Protein AF-0000000084953278 (afdb_homodimer)

InterPro domains:
  IPR000182 GNAT domain [PF13302] (10-152)
  IPR000182 GNAT domain [PS51186] (11-178)
  IPR016181 Acyl-CoA N-acyltransferase [SSF55729] (3-176)
  IPR051531 N-acetyltransferase [PTHR43792] (5-178)

Structure (mmCIF, N/CA/C/O backbone):
data_AF-0000000084953278-model_v1
#
loop_
_entity.id
_entity.type
_entity.pdbx_description
1 polymer 'Acetyltransferase, gnat family'
#
loop_
_atom_site.group_PDB
_atom_site.id
_atom_site.type_symbol
_atom_site.label_atom_id
_atom_site.label_alt_id
_atom_site.label_comp_id
_atom_site.label_asym_id
_atom_site.label_entity_id
_atom_site.label_seq_id
_atom_site.pdbx_PDB_ins_code
_atom_site.Cartn_x
_atom_site.Cartn_y
_atom_site.Cartn_z
_atom_site.occupancy
_atom_site.B_iso_or_equiv
_atom_site.auth_seq_id
_atom_site.auth_comp_id
_atom_site.auth_asym_id
_atom_site.auth_atom_id
_atom_site.pdbx_PDB_model_num
ATOM 1 N N . MET A 1 1 ? -9.844 -28.641 8.188 1 49.66 1 MET A N 1
ATOM 2 C CA . MET A 1 1 ? -9.117 -27.484 7.641 1 49.66 1 MET A CA 1
ATOM 3 C C . MET A 1 1 ? -9.695 -27.078 6.289 1 49.66 1 MET A C 1
ATOM 5 O O . MET A 1 1 ? -9.953 -27.922 5.434 1 49.66 1 MET A O 1
ATOM 9 N N . LYS A 1 2 ? -10.359 -25.922 6.25 1 61.59 2 LYS A N 1
ATOM 10 C CA . LYS A 1 2 ? -11.039 -25.578 5.008 1 61.59 2 LYS A CA 1
ATOM 11 C C . LYS A 1 2 ? -10.094 -25.688 3.812 1 61.59 2 LYS A C 1
ATOM 13 O O . LYS A 1 2 ? -9 -25.125 3.826 1 61.59 2 LYS A O 1
ATOM 18 N N . THR A 1 3 ? -10.305 -26.75 2.98 1 84.62 3 THR A N 1
ATOM 19 C CA . THR A 1 3 ? -9.438 -27 1.839 1 84.62 3 THR A CA 1
ATOM 20 C C . THR A 1 3 ? -9.836 -26.141 0.646 1 84.62 3 THR A C 1
ATOM 22 O O . THR A 1 3 ? -11 -26.156 0.23 1 84.62 3 THR A O 1
ATOM 25 N N . ILE A 1 4 ? -9.039 -25.188 0.272 1 94.19 4 ILE A N 1
ATOM 26 C CA . ILE A 1 4 ? -9.25 -24.391 -0.928 1 94.19 4 ILE A CA 1
ATOM 27 C C . ILE A 1 4 ? -8.375 -24.906 -2.061 1 94.19 4 ILE A C 1
ATOM 29 O O . ILE A 1 4 ? -7.141 -24.906 -1.962 1 94.19 4 ILE A O 1
ATOM 33 N N . GLU A 1 5 ? -9.086 -25.484 -3.01 1 97.12 5 GLU A N 1
ATOM 34 C CA . GLU A 1 5 ? -8.43 -25.953 -4.23 1 97.12 5 GLU A CA 1
ATOM 35 C C . GLU A 1 5 ? -9.062 -25.312 -5.469 1 97.12 5 GLU A C 1
ATOM 37 O O . GLU A 1 5 ? -10.281 -25.375 -5.641 1 97.12 5 GLU A O 1
ATOM 42 N N . LEU A 1 6 ? -8.258 -24.719 -6.262 1 97.81 6 LEU A N 1
ATOM 43 C CA . LEU A 1 6 ? -8.695 -24.125 -7.52 1 97.81 6 LEU A CA 1
ATOM 44 C C . LEU A 1 6 ? -8.086 -24.859 -8.711 1 97.81 6 LEU A C 1
ATOM 46 O O . LEU A 1 6 ? -6.91 -25.25 -8.672 1 97.81 6 LEU A O 1
ATOM 50 N N . PHE A 1 7 ? -8.883 -25.047 -9.773 1 97.44 7 PHE A N 1
ATOM 51 C CA . PHE A 1 7 ? -8.414 -25.844 -10.898 1 97.44 7 PHE A CA 1
ATOM 52 C C . PHE A 1 7 ? -8.57 -25.094 -12.211 1 97.44 7 PHE A C 1
ATOM 54 O O . PHE A 1 7 ? -9.578 -24.406 -12.414 1 97.44 7 PHE A O 1
ATOM 61 N N . SER A 1 8 ? -7.586 -25.172 -12.984 1 96.25 8 SER A N 1
ATOM 62 C CA . SER A 1 8 ? -7.664 -24.828 -14.398 1 96.25 8 SER A CA 1
ATOM 63 C C . SER A 1 8 ? -7.391 -26.031 -15.289 1 96.25 8 SER A C 1
ATOM 65 O O . SER A 1 8 ? -7.469 -27.172 -14.828 1 96.25 8 SER A O 1
ATOM 67 N N . GLU A 1 9 ? -7.195 -25.75 -16.594 1 95.31 9 GLU A N 1
ATOM 68 C CA . GLU A 1 9 ? -6.938 -26.844 -17.531 1 95.31 9 GLU A CA 1
ATOM 69 C C . GLU A 1 9 ? -5.68 -27.609 -17.156 1 95.31 9 GLU A C 1
ATOM 71 O O . GLU A 1 9 ? -5.66 -28.844 -17.203 1 95.31 9 GLU A O 1
ATOM 76 N N . ARG A 1 10 ? -4.684 -26.812 -16.719 1 98 10 ARG A N 1
ATOM 77 C CA . ARG A 1 10 ? -3.4 -27.5 -16.531 1 98 10 ARG A CA 1
ATOM 78 C C . ARG A 1 10 ? -2.928 -27.391 -15.086 1 98 10 ARG A C 1
ATOM 80 O O . ARG A 1 10 ? -1.97 -28.047 -14.695 1 98 10 ARG A O 1
ATOM 87 N N . LEU A 1 11 ? -3.65 -26.562 -14.219 1 98.5 11 LEU A N 1
ATOM 88 C CA . LEU A 1 11 ? -3.055 -26.25 -12.922 1 98.5 11 LEU A CA 1
ATOM 89 C C . LEU A 1 11 ? -4.023 -26.562 -11.789 1 98.5 11 LEU A C 1
ATOM 91 O O . LEU A 1 11 ? -5.242 -26.5 -11.969 1 98.5 11 LEU A O 1
ATOM 95 N N . LYS A 1 12 ? -3.443 -26.906 -10.672 1 98.38 12 LYS A N 1
ATOM 96 C CA . LYS A 1 12 ? -4.102 -26.906 -9.375 1 98.38 12 LYS A CA 1
ATOM 97 C C . LYS A 1 12 ? -3.447 -25.922 -8.422 1 98.38 12 LYS A C 1
ATOM 99 O O . LYS A 1 12 ? -2.227 -25.922 -8.25 1 98.38 12 LYS A O 1
ATOM 104 N N . LEU A 1 13 ? -4.242 -25.016 -7.879 1 98.69 13 LEU A N 1
ATOM 105 C CA . LEU A 1 13 ? -3.795 -24.156 -6.789 1 98.69 13 LEU A CA 1
ATOM 106 C C . LEU A 1 13 ? -4.332 -24.656 -5.453 1 98.69 13 LEU A C 1
ATOM 108 O O . LEU A 1 13 ? -5.535 -24.891 -5.312 1 98.69 13 LEU A O 1
ATOM 112 N N . ARG A 1 14 ? -3.492 -24.828 -4.523 1 98.44 14 ARG A N 1
ATOM 113 C CA . ARG A 1 14 ? -3.869 -25.203 -3.164 1 98.44 14 ARG A CA 1
ATOM 114 C C . ARG A 1 14 ? -3.027 -24.453 -2.137 1 98.44 14 ARG A C 1
ATOM 116 O O . ARG A 1 14 ? -1.902 -24.047 -2.43 1 98.44 14 ARG A O 1
ATOM 123 N N . LEU A 1 15 ? -3.531 -24.344 -0.942 1 98.69 15 LEU A N 1
ATOM 124 C CA . LEU A 1 15 ? -2.793 -23.641 0.106 1 98.69 15 LEU A CA 1
ATOM 125 C C . LEU A 1 15 ? -1.545 -24.422 0.502 1 98.69 15 LEU A C 1
ATOM 127 O O . LEU A 1 15 ? -1.583 -25.656 0.604 1 98.69 15 LEU A O 1
ATOM 131 N N . ILE A 1 16 ? -0.472 -23.734 0.736 1 98.62 16 ILE A N 1
ATOM 132 C CA . ILE A 1 16 ? 0.777 -24.422 1.062 1 98.62 16 ILE A CA 1
ATOM 133 C C . ILE A 1 16 ? 0.666 -25.078 2.439 1 98.62 16 ILE A C 1
ATOM 135 O O . ILE A 1 16 ? -0.106 -24.625 3.287 1 98.62 16 ILE A O 1
ATOM 139 N N . GLU A 1 17 ? 1.466 -26.109 2.604 1 97.38 17 GLU A N 1
ATOM 140 C CA . GLU A 1 17 ? 1.629 -26.828 3.859 1 97.38 17 GLU A CA 1
ATOM 141 C C . GLU A 1 17 ? 3.104 -27.031 4.191 1 97.38 17 GLU A C 1
ATOM 143 O O . GLU A 1 17 ? 3.979 -26.719 3.383 1 97.38 17 GLU A O 1
ATOM 148 N N . SER A 1 18 ? 3.307 -27.531 5.41 1 97.69 18 SER A N 1
ATOM 149 C CA . SER A 1 18 ? 4.68 -27.719 5.863 1 97.69 18 SER A CA 1
ATOM 150 C C . SER A 1 18 ? 5.438 -28.688 4.953 1 97.69 18 SER A C 1
ATOM 152 O O . SER A 1 18 ? 6.652 -28.578 4.793 1 97.69 18 SER A O 1
ATOM 154 N N . SER A 1 19 ? 4.746 -29.594 4.379 1 98 19 SER A N 1
ATOM 155 C CA . SER A 1 19 ? 5.371 -30.578 3.516 1 98 19 SER A CA 1
ATOM 156 C C . SER A 1 19 ? 5.926 -29.953 2.246 1 98 19 SER A C 1
ATOM 158 O O . SER A 1 19 ? 6.691 -30.578 1.514 1 98 19 SER A O 1
ATOM 160 N N . ASP A 1 20 ? 5.586 -28.688 1.966 1 98.5 20 ASP A N 1
ATOM 161 C CA . ASP A 1 20 ? 6.043 -28 0.765 1 98.5 20 ASP A CA 1
ATOM 162 C C . ASP A 1 20 ? 7.398 -27.328 0.998 1 98.5 20 ASP A C 1
ATOM 164 O O . ASP A 1 20 ? 7.973 -26.75 0.08 1 98.5 20 ASP A O 1
ATOM 168 N N . LEU A 1 21 ? 7.965 -27.438 2.139 1 98.75 21 LEU A N 1
ATOM 169 C CA . LEU A 1 21 ? 9.141 -26.688 2.553 1 98.75 21 LEU A CA 1
ATOM 170 C C . LEU A 1 21 ? 10.297 -26.891 1.576 1 98.75 21 LEU A C 1
ATOM 172 O O . LEU A 1 21 ? 10.898 -25.922 1.104 1 98.75 21 LEU A O 1
ATOM 176 N N . ASN A 1 22 ? 10.578 -28.141 1.241 1 98.75 22 ASN A N 1
ATOM 177 C CA . ASN A 1 22 ? 11.719 -28.422 0.376 1 98.75 22 ASN A CA 1
ATOM 178 C C . ASN A 1 22 ? 11.531 -27.828 -1.018 1 98.75 22 ASN A C 1
ATOM 180 O O . ASN A 1 22 ? 12.461 -27.25 -1.59 1 98.75 22 ASN A O 1
ATOM 184 N N . ALA A 1 23 ? 10.375 -28.031 -1.551 1 98.75 23 ALA A N 1
ATOM 185 C CA . ALA A 1 23 ? 10.086 -27.5 -2.881 1 98.75 23 ALA A CA 1
ATOM 186 C C . ALA A 1 23 ? 10.156 -25.969 -2.893 1 98.75 23 ALA A C 1
ATOM 188 O O . ALA A 1 23 ? 10.703 -25.375 -3.822 1 98.75 23 ALA A O 1
ATOM 189 N N . ILE A 1 24 ? 9.641 -25.328 -1.864 1 98.75 24 ILE A N 1
ATOM 190 C CA . ILE A 1 24 ? 9.648 -23.875 -1.767 1 98.75 24 ILE A CA 1
ATOM 191 C C . ILE A 1 24 ? 11.086 -23.391 -1.584 1 98.75 24 ILE A C 1
ATOM 193 O O . ILE A 1 24 ? 11.484 -22.391 -2.186 1 98.75 24 ILE A O 1
ATOM 197 N N . HIS A 1 25 ? 11.859 -24.094 -0.789 1 98.75 25 HIS A N 1
ATOM 198 C CA . HIS A 1 25 ? 13.258 -23.719 -0.608 1 98.75 25 HIS A CA 1
ATOM 199 C C . HIS A 1 25 ? 14.016 -23.766 -1.932 1 98.75 25 HI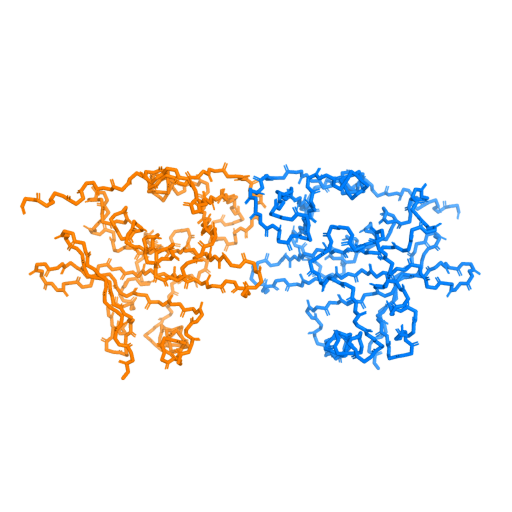S A C 1
ATOM 201 O O . HIS A 1 25 ? 14.789 -22.859 -2.238 1 98.75 25 HIS A O 1
ATOM 207 N N . ALA A 1 26 ? 13.766 -24.812 -2.66 1 98.44 26 ALA A N 1
ATOM 208 C CA . ALA A 1 26 ? 14.398 -24.938 -3.969 1 98.44 26 ALA A CA 1
ATOM 209 C C . ALA A 1 26 ? 14.031 -23.766 -4.871 1 98.44 26 ALA A C 1
ATOM 211 O O . ALA A 1 26 ? 14.891 -23.188 -5.535 1 98.44 26 ALA A O 1
ATOM 212 N N . LEU A 1 27 ? 12.812 -23.391 -4.863 1 98.38 27 LEU A N 1
ATOM 213 C CA . LEU A 1 27 ? 12.336 -22.266 -5.668 1 98.38 27 LEU A CA 1
ATOM 214 C C . LEU A 1 27 ? 12.992 -20.969 -5.23 1 98.38 27 LEU A C 1
ATOM 216 O O . LEU A 1 27 ? 13.477 -20.203 -6.066 1 98.38 27 LEU A O 1
ATOM 220 N N . HIS A 1 28 ? 13.008 -20.688 -3.9 1 97.88 28 HIS A N 1
ATOM 221 C CA . HIS A 1 28 ? 13.547 -19.453 -3.35 1 97.88 28 HIS A CA 1
ATOM 222 C C . HIS A 1 28 ? 15.055 -19.375 -3.549 1 97.88 28 HIS A C 1
ATOM 224 O O . HIS A 1 28 ? 15.656 -18.312 -3.41 1 97.88 28 HIS A O 1
ATOM 230 N N . SER A 1 29 ? 15.648 -20.469 -3.932 1 97.56 29 SER A N 1
ATOM 231 C CA . SER A 1 29 ? 17.109 -20.547 -4.047 1 97.56 29 SER A CA 1
ATOM 232 C C . SER A 1 29 ? 17.562 -20.297 -5.48 1 97.56 29 SER A C 1
ATOM 234 O O . SER A 1 29 ? 18.75 -20.219 -5.754 1 97.56 29 SER A O 1
ATOM 236 N N . LEU A 1 30 ? 16.609 -20.188 -6.352 1 96.62 30 LEU A N 1
ATOM 237 C CA . LEU A 1 30 ? 16.938 -19.922 -7.75 1 96.62 30 LEU A CA 1
ATOM 238 C C . LEU A 1 30 ? 17.266 -18.438 -7.961 1 96.62 30 LEU A C 1
ATOM 240 O O . LEU A 1 30 ? 16.453 -17.562 -7.645 1 96.62 30 LEU A O 1
ATOM 244 N N . LEU A 1 31 ? 18.359 -18.188 -8.5 1 94.31 31 LEU A N 1
ATOM 245 C CA . LEU A 1 31 ? 18.828 -16.828 -8.727 1 94.31 31 LEU A CA 1
ATOM 246 C C . LEU A 1 31 ? 17.906 -16.094 -9.695 1 94.31 31 LEU A C 1
ATOM 248 O O . LEU A 1 31 ? 17.625 -14.906 -9.516 1 94.31 31 LEU A O 1
ATOM 252 N N . GLU A 1 32 ? 17.5 -16.734 -10.711 1 93.62 32 GLU A N 1
ATOM 253 C CA . GLU A 1 32 ? 16.688 -16.141 -11.75 1 93.62 32 GLU A CA 1
ATOM 254 C C . GLU A 1 32 ? 15.352 -15.641 -11.188 1 93.62 32 GLU A C 1
ATOM 256 O O . GLU A 1 32 ? 14.891 -14.555 -11.539 1 93.62 32 GLU A O 1
ATOM 261 N N . THR A 1 33 ? 14.758 -16.422 -10.305 1 92.62 33 THR A N 1
ATOM 262 C CA . THR A 1 33 ? 13.461 -16.047 -9.75 1 92.62 33 THR A CA 1
ATOM 263 C C . THR A 1 33 ? 13.625 -14.945 -8.711 1 92.62 33 THR A C 1
ATOM 265 O O . THR A 1 33 ? 12.648 -14.281 -8.344 1 92.62 33 THR A O 1
ATOM 268 N N . ASP A 1 34 ? 14.797 -14.773 -8.258 1 93.25 34 ASP A N 1
ATOM 269 C CA . ASP A 1 34 ? 15.047 -13.789 -7.207 1 93.25 34 ASP A CA 1
ATOM 270 C C . ASP A 1 34 ? 15.438 -12.438 -7.797 1 93.25 34 ASP A C 1
ATOM 272 O O . ASP A 1 34 ? 15.547 -11.445 -7.074 1 93.25 34 ASP A O 1
ATOM 276 N N . LYS A 1 35 ? 15.664 -12.328 -9.055 1 94.19 35 LYS A N 1
ATOM 277 C CA . LYS A 1 35 ? 16.203 -11.141 -9.711 1 94.19 35 LYS A CA 1
ATOM 278 C C . LYS A 1 35 ? 15.414 -9.891 -9.336 1 94.19 35 LYS A C 1
ATOM 280 O O . LYS A 1 35 ? 15.992 -8.836 -9.078 1 94.19 35 LYS A O 1
ATOM 285 N N . TYR A 1 36 ? 14.117 -10 -9.273 1 94.88 36 TYR A N 1
ATOM 286 C CA . TYR A 1 36 ? 13.266 -8.844 -8.992 1 94.88 36 TYR A CA 1
ATOM 287 C C . TYR A 1 36 ? 12.562 -9.008 -7.648 1 94.88 36 TYR A C 1
ATOM 289 O O . TYR A 1 36 ? 11.531 -8.375 -7.402 1 94.88 36 TYR A O 1
ATOM 297 N N . ASN A 1 37 ? 13.023 -9.93 -6.844 1 92.62 37 ASN A N 1
ATOM 298 C CA . ASN A 1 37 ? 12.461 -10.195 -5.527 1 92.62 37 ASN A CA 1
ATOM 299 C C . ASN A 1 37 ? 13.266 -9.508 -4.422 1 92.62 37 ASN A C 1
ATOM 301 O O . ASN A 1 37 ? 14.5 -9.516 -4.453 1 92.62 37 ASN A O 1
ATOM 305 N N . THR A 1 38 ? 12.617 -8.992 -3.434 1 92.25 38 THR A N 1
ATOM 306 C CA . THR A 1 38 ? 13.305 -8.266 -2.375 1 92.25 38 THR A CA 1
ATOM 307 C C . THR A 1 38 ? 13.641 -9.195 -1.212 1 92.25 38 THR A C 1
ATOM 309 O O . THR A 1 38 ? 14.43 -8.836 -0.333 1 92.25 38 THR A O 1
ATOM 312 N N . LEU A 1 39 ? 13.141 -10.352 -1.178 1 88.56 39 LEU A N 1
ATOM 313 C CA . LEU A 1 39 ? 13.383 -11.297 -0.098 1 88.56 39 LEU A CA 1
ATOM 314 C C . LEU A 1 39 ? 14.836 -11.758 -0.095 1 88.56 39 LEU A C 1
ATOM 316 O O . LEU A 1 39 ? 15.422 -11.984 0.969 1 88.56 39 LEU A O 1
ATOM 320 N N . GLY A 1 40 ? 15.367 -11.953 -1.289 1 90.94 40 GLY A N 1
ATOM 321 C CA . GLY A 1 40 ? 16.719 -12.484 -1.381 1 90.94 40 GLY A CA 1
ATOM 322 C C . GLY A 1 40 ? 16.781 -13.992 -1.296 1 90.94 40 GLY A C 1
ATOM 323 O O . GLY A 1 40 ? 15.766 -14.641 -1.024 1 90.94 40 GLY A O 1
ATOM 324 N N . ILE A 1 41 ? 17.984 -14.523 -1.493 1 95.81 41 ILE A N 1
ATOM 325 C CA . ILE A 1 41 ? 18.219 -15.969 -1.444 1 95.81 41 ILE A CA 1
ATOM 326 C C . ILE A 1 41 ? 18.359 -16.422 0.008 1 95.81 41 ILE A C 1
ATOM 328 O O . ILE A 1 41 ? 19.125 -15.836 0.773 1 95.81 41 ILE A O 1
ATOM 332 N N . PRO A 1 42 ? 17.547 -17.391 0.352 1 97.44 42 PRO A N 1
ATOM 333 C CA . PRO A 1 42 ? 17.688 -17.859 1.733 1 97.44 42 PRO A CA 1
ATOM 334 C C . PRO A 1 42 ? 19.031 -18.516 2.01 1 97.44 42 PRO A C 1
ATOM 336 O O . PRO A 1 42 ? 19.562 -19.234 1.158 1 97.44 42 PRO A O 1
ATOM 339 N N . ASP A 1 43 ? 19.531 -18.281 3.203 1 97.12 43 ASP A N 1
ATOM 340 C CA . ASP A 1 43 ? 20.828 -18.828 3.592 1 97.12 43 ASP A CA 1
ATOM 341 C C . ASP A 1 43 ? 20.766 -20.359 3.686 1 97.12 43 ASP A C 1
ATOM 343 O O . ASP A 1 43 ? 21.75 -21.031 3.375 1 97.12 43 ASP A O 1
ATOM 347 N N . ASP A 1 44 ? 19.672 -20.859 4.141 1 98.25 44 ASP A N 1
ATOM 348 C CA . ASP A 1 44 ? 19.438 -22.281 4.32 1 98.25 44 ASP A CA 1
ATOM 349 C C . ASP A 1 44 ? 17.953 -22.594 4.453 1 98.25 44 ASP A C 1
ATOM 351 O O . ASP A 1 44 ? 17.109 -21.703 4.305 1 98.25 44 ASP A O 1
ATOM 355 N N . ILE A 1 45 ? 17.703 -23.844 4.68 1 98.38 45 ILE A N 1
ATOM 356 C CA . ILE A 1 45 ? 16.312 -24.312 4.711 1 98.38 45 ILE A CA 1
ATOM 357 C C . ILE A 1 45 ? 15.602 -23.734 5.93 1 98.38 45 ILE A C 1
ATOM 359 O O . ILE A 1 45 ? 14.398 -23.5 5.895 1 98.38 45 ILE A O 1
ATOM 363 N N . LYS A 1 46 ? 16.328 -23.453 6.969 1 98.56 46 LYS A N 1
ATOM 364 C CA . LYS A 1 46 ? 15.742 -22.859 8.164 1 98.56 46 LYS A CA 1
ATOM 365 C C . LYS A 1 46 ? 15.219 -21.453 7.891 1 98.56 46 LYS A C 1
ATOM 367 O O . LYS A 1 46 ? 14.172 -21.062 8.414 1 98.56 46 LYS A O 1
ATOM 372 N N . ALA A 1 47 ? 15.969 -20.75 7.086 1 98.25 47 ALA A N 1
ATOM 373 C CA . ALA A 1 47 ? 15.531 -19.422 6.68 1 98.25 47 ALA A CA 1
ATOM 374 C C . ALA A 1 47 ? 14.219 -19.484 5.902 1 98.25 47 ALA A C 1
ATOM 376 O O . ALA A 1 47 ? 13.32 -18.672 6.117 1 98.25 47 ALA A O 1
ATOM 377 N N . THR A 1 48 ? 14.148 -20.438 5.047 1 98.56 48 THR A N 1
ATOM 378 C CA . THR A 1 48 ? 12.914 -20.641 4.293 1 98.56 48 THR A CA 1
ATOM 379 C C . THR A 1 48 ? 11.766 -21 5.227 1 98.56 48 THR A C 1
ATOM 381 O O . THR A 1 48 ? 10.656 -20.5 5.086 1 98.56 48 THR A O 1
ATOM 384 N N . LYS A 1 49 ? 12.016 -21.859 6.137 1 98.69 49 LYS A N 1
ATOM 385 C CA . LYS A 1 49 ? 11 -22.266 7.102 1 98.69 49 LYS A CA 1
ATOM 386 C C . LYS A 1 49 ? 10.461 -21.062 7.871 1 98.69 49 LYS A C 1
ATOM 388 O O . LYS A 1 49 ? 9.258 -20.969 8.109 1 98.69 49 LYS A O 1
ATOM 393 N N . LYS A 1 50 ? 11.328 -20.188 8.227 1 98.12 50 LYS A N 1
ATOM 394 C CA . LYS A 1 50 ? 10.945 -18.984 8.938 1 98.12 50 LYS A CA 1
ATOM 395 C C . LYS A 1 50 ? 9.992 -18.125 8.102 1 98.12 50 LYS A C 1
ATOM 397 O O . LYS A 1 50 ? 9.094 -17.469 8.641 1 98.12 50 LYS A O 1
ATOM 402 N N . ILE A 1 51 ? 10.195 -18.172 6.863 1 97.38 51 ILE A N 1
ATOM 403 C CA . ILE A 1 51 ? 9.414 -17.359 5.941 1 97.38 51 ILE A CA 1
ATOM 404 C C . ILE A 1 51 ? 8.031 -17.984 5.746 1 97.38 51 ILE A C 1
ATOM 406 O O . ILE A 1 51 ? 7.02 -17.281 5.734 1 97.38 51 ILE A O 1
ATOM 410 N N . ILE A 1 52 ? 7.953 -19.281 5.613 1 98.12 52 ILE A N 1
ATOM 411 C CA . ILE A 1 52 ? 6.699 -19.875 5.16 1 98.12 52 ILE A CA 1
ATOM 412 C C . ILE A 1 52 ? 5.824 -20.219 6.367 1 98.12 52 ILE A C 1
ATOM 414 O O . ILE A 1 52 ? 4.621 -20.438 6.227 1 98.12 52 ILE A O 1
ATOM 418 N N . THR A 1 53 ? 6.375 -20.344 7.551 1 98.56 53 THR A N 1
ATOM 419 C CA . THR A 1 53 ? 5.613 -20.719 8.734 1 98.56 53 THR A CA 1
ATOM 420 C C . THR A 1 53 ? 4.465 -19.734 8.977 1 98.56 53 THR A C 1
ATOM 422 O O . THR A 1 53 ? 3.312 -20.156 9.125 1 98.56 53 THR A O 1
ATOM 425 N N . PRO A 1 54 ? 4.762 -18.422 8.984 1 98.25 54 PRO A N 1
ATOM 426 C CA . PRO A 1 54 ? 3.635 -17.5 9.148 1 98.25 54 PRO A CA 1
ATOM 427 C C . PRO A 1 54 ? 2.627 -17.594 8.008 1 98.25 54 PRO A C 1
ATOM 429 O O . PRO A 1 54 ? 1.435 -17.359 8.211 1 98.25 54 PRO A O 1
ATOM 432 N N . GLN A 1 55 ? 3.084 -17.906 6.828 1 98.44 55 GLN A N 1
ATOM 433 C CA . GLN A 1 55 ? 2.188 -18.047 5.684 1 98.44 55 GLN A CA 1
ATOM 434 C C . GLN A 1 55 ? 1.244 -19.234 5.875 1 98.44 55 GLN A C 1
ATOM 436 O O . GLN A 1 55 ? 0.05 -19.141 5.586 1 98.44 55 GLN A O 1
ATOM 441 N N . ILE A 1 56 ? 1.777 -20.344 6.363 1 98.25 56 ILE A N 1
ATOM 442 C CA . ILE A 1 56 ? 0.984 -21.531 6.637 1 98.25 56 ILE A CA 1
ATOM 443 C C . ILE A 1 56 ? -0.022 -21.25 7.75 1 98.25 56 ILE A C 1
ATOM 445 O O . ILE A 1 56 ? -1.189 -21.625 7.656 1 98.25 56 ILE A O 1
ATOM 449 N N . THR A 1 57 ? 0.4 -20.594 8.773 1 97.94 57 THR A N 1
ATOM 450 C CA . THR A 1 57 ? -0.474 -20.219 9.883 1 97.94 57 THR A CA 1
ATOM 451 C C . THR A 1 57 ? -1.622 -19.344 9.391 1 97.94 57 THR A C 1
ATOM 453 O O . THR A 1 57 ? -2.773 -19.531 9.789 1 97.94 57 THR A O 1
ATOM 456 N N . ALA A 1 58 ? -1.306 -18.391 8.531 1 97.88 58 ALA A N 1
ATOM 457 C CA . ALA A 1 58 ? -2.334 -17.531 7.957 1 97.88 58 ALA A CA 1
ATOM 458 C C . ALA A 1 58 ? -3.354 -18.344 7.16 1 97.88 58 ALA A C 1
ATOM 460 O O . ALA A 1 58 ? -4.559 -18.094 7.246 1 97.88 58 ALA A O 1
ATOM 461 N N . ASN A 1 59 ? -2.871 -19.266 6.441 1 97.75 59 ASN A N 1
ATOM 462 C CA . ASN A 1 59 ? -3.717 -20.141 5.625 1 97.75 59 ASN A CA 1
ATOM 463 C C . ASN A 1 59 ? -4.664 -20.969 6.488 1 97.75 59 ASN A C 1
ATOM 465 O O . ASN A 1 59 ? -5.648 -21.516 5.984 1 97.75 59 ASN A O 1
ATOM 469 N N . GLN A 1 60 ? -4.391 -21.125 7.723 1 96.12 60 GLN A N 1
ATOM 470 C CA . GLN A 1 60 ? -5.152 -22 8.602 1 96.12 60 GLN A CA 1
ATOM 471 C C . GLN A 1 60 ? -6.211 -21.234 9.375 1 96.12 60 GLN A C 1
ATOM 473 O O . GLN A 1 60 ? -7.023 -21.828 10.094 1 96.12 60 GLN A O 1
ATOM 478 N N . GLN A 1 61 ? -6.176 -19.984 9.227 1 95.88 61 GLN A N 1
ATOM 479 C CA . GLN A 1 61 ? -7.18 -19.188 9.914 1 95.88 61 GLN A CA 1
ATOM 480 C C . GLN A 1 61 ? -8.578 -19.453 9.367 1 95.88 61 GLN A C 1
ATOM 482 O O . GLN A 1 61 ? -8.727 -19.828 8.203 1 95.88 61 GLN A O 1
ATOM 487 N N . GLN A 1 62 ? -9.547 -19.266 10.227 1 93.5 62 GLN A N 1
ATOM 488 C CA . GLN A 1 62 ? -10.938 -19.422 9.797 1 93.5 62 GLN A CA 1
ATOM 489 C C . GLN A 1 62 ? -11.289 -18.406 8.711 1 93.5 62 GLN A C 1
ATOM 491 O O . GLN A 1 62 ? -11.875 -18.766 7.684 1 93.5 62 GLN A O 1
ATOM 496 N N . ASP A 1 63 ? -10.945 -17.172 9.008 1 94.56 63 ASP A N 1
ATOM 497 C CA . ASP A 1 63 ? -11.086 -16.109 8.016 1 94.56 63 ASP A CA 1
ATOM 498 C C . ASP A 1 63 ? -9.719 -15.695 7.465 1 94.56 63 ASP A C 1
ATOM 500 O O . ASP A 1 63 ? -9.086 -14.789 8 1 94.56 63 ASP A O 1
ATOM 504 N N . ILE A 1 64 ? -9.406 -16.328 6.352 1 96.94 64 ILE A N 1
ATOM 505 C CA . ILE A 1 64 ? -8.086 -16.094 5.777 1 96.94 64 ILE A CA 1
ATOM 506 C C . ILE A 1 64 ? -8.047 -14.703 5.137 1 96.94 64 ILE A C 1
ATOM 508 O O . ILE A 1 64 ? -8.953 -14.328 4.395 1 96.94 64 ILE A O 1
ATOM 512 N N . VAL A 1 65 ? -6.93 -13.977 5.363 1 97.56 65 VAL A N 1
ATOM 513 C CA . VAL A 1 65 ? -6.77 -12.664 4.746 1 97.56 65 VAL A CA 1
ATOM 514 C C . VAL A 1 65 ? -5.508 -12.648 3.885 1 97.56 65 VAL A C 1
ATOM 516 O O . VAL A 1 65 ? -5.383 -11.828 2.975 1 97.56 65 VAL A O 1
ATOM 519 N N . ASN A 1 66 ? -4.613 -13.484 4.172 1 98.44 66 ASN A N 1
ATOM 520 C CA . ASN A 1 66 ? -3.41 -13.672 3.369 1 98.44 66 ASN A CA 1
ATOM 521 C C . ASN A 1 66 ? -3.268 -15.117 2.906 1 98.44 66 ASN A C 1
ATOM 523 O O . ASN A 1 66 ? -2.932 -16 3.701 1 98.44 66 ASN A O 1
ATOM 527 N N . TYR A 1 67 ? -3.467 -15.297 1.698 1 98.56 67 TYR A N 1
ATOM 528 C CA . TYR A 1 67 ? -3.367 -16.625 1.1 1 98.56 67 TYR A CA 1
ATOM 529 C C . TYR A 1 67 ? -1.985 -16.844 0.495 1 98.56 67 TYR A C 1
ATOM 531 O O . TYR A 1 67 ? -1.412 -15.938 -0.111 1 98.56 67 TYR A O 1
ATOM 539 N N . THR A 1 68 ? -1.507 -18.031 0.66 1 98.81 68 THR A N 1
ATOM 540 C CA . THR A 1 68 ? -0.361 -18.5 -0.11 1 98.81 68 THR A CA 1
ATOM 541 C C . THR A 1 68 ? -0.656 -19.859 -0.746 1 98.81 68 THR A C 1
ATOM 543 O O . THR A 1 68 ? -0.889 -20.844 -0.042 1 98.81 68 THR A O 1
ATOM 546 N N . PHE A 1 69 ? -0.565 -19.844 -2.033 1 98.81 69 PHE A N 1
ATOM 547 C CA . PHE A 1 69 ? -0.905 -21.047 -2.799 1 98.81 69 PHE A CA 1
ATOM 548 C C . PHE A 1 69 ? 0.346 -21.688 -3.385 1 98.81 69 PHE A C 1
ATOM 550 O O . PHE A 1 69 ? 1.251 -20.984 -3.846 1 98.81 69 PHE A O 1
ATOM 557 N N . ALA A 1 70 ? 0.361 -22.953 -3.35 1 98.88 70 ALA A N 1
ATOM 558 C CA . ALA A 1 70 ? 1.219 -23.719 -4.25 1 98.88 70 ALA A CA 1
ATOM 559 C C . ALA A 1 70 ? 0.58 -23.859 -5.629 1 98.88 70 ALA A C 1
ATOM 561 O O . ALA A 1 70 ? -0.618 -24.141 -5.738 1 98.88 70 ALA A O 1
ATOM 562 N N . ILE A 1 71 ? 1.355 -23.641 -6.598 1 98.88 71 ILE A N 1
ATOM 563 C CA . ILE A 1 71 ? 0.946 -23.922 -7.969 1 98.88 71 ILE A CA 1
ATOM 564 C C . ILE A 1 71 ? 1.461 -25.297 -8.391 1 98.88 71 ILE A C 1
ATOM 566 O O . ILE A 1 71 ? 2.67 -25.547 -8.383 1 98.88 71 ILE A O 1
ATOM 570 N N . GLU A 1 72 ? 0.557 -26.156 -8.805 1 98.75 72 GLU A N 1
ATOM 571 C CA . GLU A 1 72 ? 0.917 -27.516 -9.219 1 98.75 72 GLU A CA 1
ATOM 572 C C . GLU A 1 72 ? 0.436 -27.797 -10.633 1 98.75 72 GLU A C 1
ATOM 574 O O . GLU A 1 72 ? -0.671 -27.406 -11.016 1 98.75 72 GLU A O 1
ATOM 579 N N . GLU A 1 73 ? 1.331 -28.406 -11.359 1 98.25 73 GLU A N 1
ATOM 580 C CA . GLU A 1 73 ? 0.865 -28.969 -12.617 1 98.25 73 GLU A CA 1
ATOM 581 C C . GLU A 1 73 ? -0.094 -30.125 -12.391 1 98.25 73 GLU A C 1
ATOM 583 O O . GLU A 1 73 ? 0.226 -31.062 -11.656 1 98.25 73 GLU A O 1
ATOM 588 N N . LEU A 1 74 ? -1.199 -30.078 -13.016 1 96.81 74 LEU A N 1
ATOM 589 C CA . LEU A 1 74 ? -2.277 -31.016 -12.734 1 96.81 74 LEU A CA 1
ATOM 590 C C . LEU A 1 74 ? -1.885 -32.438 -13.148 1 96.81 74 LEU A C 1
ATOM 592 O O . LEU A 1 74 ? -2.135 -33.406 -12.414 1 96.81 74 LEU A O 1
ATOM 596 N N . ASN A 1 75 ? -1.291 -32.656 -14.266 1 95.75 75 ASN A N 1
ATOM 597 C CA . ASN A 1 75 ? -1.009 -33.969 -14.828 1 95.75 75 ASN A CA 1
ATOM 598 C C . ASN A 1 75 ? 0.083 -34.688 -14.047 1 95.75 75 ASN A C 1
ATOM 600 O O . ASN A 1 75 ? 0.042 -35.906 -13.898 1 95.75 75 ASN A O 1
ATOM 604 N N . THR A 1 76 ? 1.038 -33.938 -13.453 1 97.06 76 THR A N 1
ATOM 605 C CA . THR A 1 76 ? 2.197 -34.562 -12.828 1 97.06 76 THR A CA 1
ATOM 606 C C . THR A 1 76 ? 2.15 -34.406 -11.312 1 97.06 76 THR A C 1
ATOM 608 O O . THR A 1 76 ? 2.85 -35.094 -10.578 1 97.06 76 THR A O 1
ATOM 611 N N . GLY A 1 77 ? 1.389 -33.438 -10.883 1 97.38 77 GLY A N 1
ATOM 612 C CA . GLY A 1 77 ? 1.394 -33.094 -9.469 1 97.38 77 GLY A CA 1
ATOM 613 C C . GLY A 1 77 ? 2.631 -32.344 -9.039 1 97.38 77 GLY A C 1
ATOM 614 O O . GLY A 1 77 ? 2.867 -32.156 -7.844 1 97.38 77 GLY A O 1
ATOM 615 N N . THR A 1 78 ? 3.371 -31.906 -9.969 1 98.19 78 THR A N 1
ATOM 616 C CA . THR A 1 78 ? 4.645 -31.234 -9.703 1 98.19 78 THR A CA 1
ATOM 617 C C . THR A 1 78 ? 4.418 -29.812 -9.227 1 98.19 78 THR A C 1
ATOM 619 O O . THR A 1 78 ? 3.639 -29.062 -9.828 1 98.19 78 THR A O 1
ATOM 622 N N . PHE A 1 79 ? 5.09 -29.453 -8.07 1 98.75 79 PHE A N 1
ATOM 623 C CA . PHE A 1 79 ? 5.152 -28.078 -7.621 1 98.75 79 PHE A CA 1
ATOM 624 C C . PHE A 1 79 ? 5.93 -27.219 -8.609 1 98.75 79 PHE A C 1
ATOM 626 O O . PHE A 1 79 ? 7.102 -27.484 -8.891 1 98.75 79 PHE A O 1
ATOM 633 N N . ILE A 1 80 ? 5.246 -26.141 -9.086 1 98.62 80 ILE A N 1
ATOM 634 C CA . ILE A 1 80 ? 5.988 -25.391 -10.094 1 98.62 80 ILE A CA 1
ATOM 635 C C . ILE A 1 80 ? 6.109 -23.922 -9.664 1 98.62 80 ILE A C 1
ATOM 637 O O . ILE A 1 80 ? 6.75 -23.125 -10.344 1 98.62 80 ILE A O 1
ATOM 641 N N . GLY A 1 81 ? 5.484 -23.547 -8.516 1 98.75 81 GLY A N 1
ATOM 642 C CA . GLY A 1 81 ? 5.609 -22.156 -8.078 1 98.75 81 GLY A CA 1
ATOM 643 C C . GLY A 1 81 ? 4.703 -21.812 -6.91 1 98.75 81 GLY A C 1
ATOM 644 O O . GLY A 1 81 ? 4.105 -22.703 -6.301 1 98.75 81 GLY A O 1
ATOM 645 N N . LEU A 1 82 ? 4.68 -20.484 -6.539 1 98.75 82 LEU A N 1
ATOM 646 C CA . LEU A 1 82 ? 3.887 -19.906 -5.461 1 98.75 82 LEU A CA 1
ATOM 647 C C . LEU A 1 82 ? 3.068 -18.734 -5.961 1 98.75 82 LEU A C 1
ATOM 649 O O . LEU A 1 82 ? 3.488 -18.016 -6.879 1 98.75 82 LEU A O 1
ATOM 653 N N . LEU A 1 83 ? 1.99 -18.578 -5.324 1 98.75 83 LEU A N 1
ATOM 654 C CA . LEU A 1 83 ? 1.16 -17.406 -5.547 1 98.75 83 LEU A CA 1
ATOM 655 C C . LEU A 1 83 ? 0.603 -16.875 -4.227 1 98.75 83 LEU A C 1
ATOM 657 O O . LEU A 1 83 ? 0.013 -17.625 -3.451 1 98.75 83 LEU A O 1
ATOM 661 N N . GLY A 1 84 ? 0.836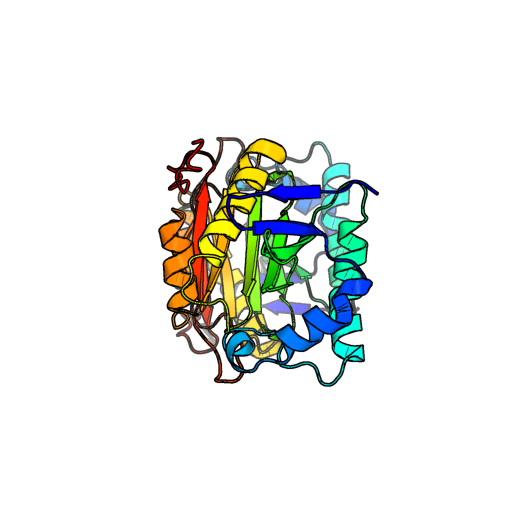 -15.641 -3.977 1 98.69 84 GLY A N 1
ATOM 662 C CA . GLY A 1 84 ? 0.28 -14.969 -2.816 1 98.69 84 GLY A CA 1
ATOM 663 C C . GLY A 1 84 ? -0.877 -14.047 -3.162 1 98.69 84 GLY A C 1
ATOM 664 O O . GLY A 1 84 ? -0.878 -13.414 -4.219 1 98.69 84 GLY A O 1
ATOM 665 N N . PHE A 1 85 ? -1.763 -14 -2.312 1 98.88 85 PHE A N 1
ATOM 666 C CA . PHE A 1 85 ? -2.977 -13.203 -2.459 1 98.88 85 PHE A CA 1
ATOM 667 C C . PHE A 1 85 ? -3.375 -12.578 -1.129 1 98.88 85 PHE A C 1
ATOM 669 O O . PHE A 1 85 ? -3.975 -13.242 -0.28 1 98.88 85 PHE A O 1
ATOM 676 N N . ASN A 1 86 ? -3.121 -11.281 -0.962 1 98.81 86 ASN A N 1
ATOM 677 C CA . ASN A 1 86 ? -3.271 -10.578 0.31 1 98.81 86 ASN A CA 1
ATOM 678 C C . ASN A 1 86 ? -4.465 -9.625 0.289 1 98.81 86 ASN A C 1
ATOM 680 O O . ASN A 1 86 ? -4.473 -8.656 -0.466 1 98.81 86 ASN A O 1
ATOM 684 N N . LEU A 1 87 ? -5.387 -9.867 1.156 1 98.75 87 LEU A N 1
ATOM 685 C CA . LEU A 1 87 ? -6.586 -9.039 1.225 1 98.75 87 LEU A CA 1
ATOM 686 C C . LEU A 1 87 ? -6.332 -7.777 2.037 1 98.75 87 LEU A C 1
ATOM 688 O O . LEU A 1 87 ? -5.652 -7.82 3.064 1 98.75 87 LEU A O 1
ATOM 692 N N . GLY A 1 88 ? -6.852 -6.695 1.515 1 97.69 88 GLY A N 1
ATOM 693 C CA . GLY A 1 88 ? -6.906 -5.484 2.318 1 97.69 88 GLY A CA 1
ATOM 694 C C . GLY A 1 88 ? -8.031 -5.492 3.336 1 97.69 88 GLY A C 1
ATOM 695 O O . GLY A 1 88 ? -8.695 -6.516 3.527 1 97.69 88 GLY A O 1
ATOM 696 N N . SER A 1 89 ? -8.188 -4.336 3.975 1 95.31 89 SER A N 1
ATOM 697 C CA . SER A 1 89 ? -9.297 -4.234 4.91 1 95.31 89 SER A CA 1
ATOM 698 C C . SER A 1 89 ? -10.641 -4.41 4.199 1 95.31 89 SER A C 1
ATOM 700 O O . SER A 1 89 ? -10.766 -4.09 3.018 1 95.31 89 SER A O 1
ATOM 702 N N . LYS A 1 90 ? -11.57 -4.891 4.938 1 95.62 90 LYS A N 1
ATOM 703 C CA . LYS A 1 90 ? -12.883 -5.199 4.383 1 95.62 90 LYS A CA 1
ATOM 704 C C . LYS A 1 90 ? -13.516 -3.963 3.744 1 95.62 90 LYS A C 1
ATOM 706 O O . LYS A 1 90 ? -14.172 -4.062 2.705 1 95.62 90 LYS A O 1
ATOM 711 N N . LYS A 1 91 ? -13.266 -2.844 4.312 1 95 91 LYS A N 1
ATOM 712 C CA . LYS A 1 91 ? -13.852 -1.592 3.838 1 95 91 LYS A CA 1
ATOM 713 C C . LYS A 1 91 ? -13.391 -1.274 2.418 1 95 91 LYS A C 1
ATOM 715 O O . LYS A 1 91 ? -14.141 -0.703 1.627 1 95 91 LYS A O 1
ATOM 720 N N . TYR A 1 92 ? -12.227 -1.666 2.066 1 97.56 92 TYR A N 1
ATOM 721 C CA . TYR A 1 92 ? -11.664 -1.318 0.767 1 97.56 92 TYR A CA 1
ATOM 722 C C . TYR A 1 92 ? -11.898 -2.432 -0.247 1 97.56 92 TYR A C 1
ATOM 724 O O . TYR A 1 92 ? -11.719 -2.232 -1.45 1 97.56 92 TYR A O 1
ATOM 732 N N . ASN A 1 93 ? -12.234 -3.619 0.199 1 98.12 93 ASN A N 1
ATOM 733 C CA . ASN A 1 93 ? -12.633 -4.758 -0.622 1 98.12 93 ASN A CA 1
ATOM 734 C C . ASN A 1 93 ? -11.664 -4.973 -1.785 1 98.12 93 ASN A C 1
ATOM 736 O O . ASN A 1 93 ? -12.094 -5.094 -2.936 1 98.12 93 ASN A O 1
ATOM 740 N N . ASN A 1 94 ? -10.414 -4.953 -1.475 1 98.81 94 ASN A N 1
ATOM 741 C CA . ASN A 1 94 ? -9.367 -5.121 -2.477 1 98.81 94 ASN A CA 1
ATOM 742 C C . ASN A 1 94 ? -8.336 -6.156 -2.039 1 98.81 94 ASN A C 1
ATOM 744 O O . ASN A 1 94 ? -8.422 -6.703 -0.938 1 98.81 94 ASN A O 1
ATOM 748 N N . ALA A 1 95 ? -7.406 -6.516 -2.961 1 98.88 95 ALA A N 1
ATOM 749 C CA . ALA A 1 95 ? -6.309 -7.434 -2.676 1 98.88 95 ALA A CA 1
ATOM 750 C C . ALA A 1 95 ? -5.102 -7.141 -3.564 1 98.88 95 ALA A C 1
ATOM 752 O O . ALA A 1 95 ? -5.215 -6.414 -4.555 1 98.88 95 ALA A O 1
ATOM 753 N N . GLU A 1 96 ? -4.027 -7.641 -3.15 1 98.88 96 GLU A N 1
ATOM 754 C CA . GLU A 1 96 ? -2.799 -7.652 -3.939 1 98.88 96 GLU A CA 1
ATOM 755 C C . GLU A 1 96 ? -2.34 -9.078 -4.227 1 98.88 96 GLU A C 1
ATOM 757 O O . GLU A 1 96 ? -2.395 -9.945 -3.35 1 98.88 96 GLU A O 1
ATOM 762 N N . VAL A 1 97 ? -1.898 -9.25 -5.457 1 98.88 97 VAL A N 1
ATOM 763 C CA . VAL A 1 97 ? -1.465 -10.586 -5.855 1 98.88 97 VAL A CA 1
ATOM 764 C C . VAL A 1 97 ? 0.002 -10.547 -6.277 1 98.88 97 VAL A C 1
ATOM 766 O O . VAL A 1 97 ? 0.466 -9.555 -6.844 1 98.88 97 VAL A O 1
ATOM 769 N N . TYR A 1 98 ? 0.733 -11.562 -5.934 1 98.38 98 TYR A N 1
ATOM 770 C CA . TYR A 1 98 ? 2.076 -11.812 -6.441 1 98.38 98 TYR A CA 1
ATOM 771 C C . TYR A 1 98 ? 2.264 -13.289 -6.766 1 98.38 98 TYR A C 1
ATOM 773 O O . TYR A 1 98 ? 1.487 -14.141 -6.312 1 98.38 98 TYR A O 1
ATOM 781 N N . TYR A 1 99 ? 3.291 -13.609 -7.562 1 98.38 99 TYR A N 1
ATOM 782 C CA . TYR A 1 99 ? 3.566 -14.992 -7.938 1 98.38 99 TYR A CA 1
ATOM 783 C C . TYR A 1 99 ? 5.035 -15.18 -8.305 1 98.38 99 TYR A C 1
ATOM 785 O O . TYR A 1 99 ? 5.715 -14.219 -8.664 1 98.38 99 TYR A O 1
ATOM 793 N N . LYS A 1 100 ? 5.453 -16.328 -8.141 1 97.81 100 LYS A N 1
ATOM 794 C CA . LYS A 1 100 ? 6.805 -16.797 -8.438 1 97.81 100 LYS A CA 1
ATOM 795 C C . LYS A 1 100 ? 6.793 -18.219 -8.984 1 97.81 100 LYS A C 1
ATOM 797 O O . LYS A 1 100 ? 6.297 -19.141 -8.32 1 97.81 100 LYS A O 1
ATOM 802 N N . LEU A 1 101 ? 7.266 -18.375 -10.156 1 98.25 101 LEU A N 1
ATOM 803 C CA . LEU A 1 101 ? 7.316 -19.719 -10.75 1 98.25 101 LEU A CA 1
ATOM 804 C C . LEU A 1 101 ? 8.75 -20.125 -11.039 1 98.25 101 LEU A C 1
ATOM 806 O O . LEU A 1 101 ? 9.594 -19.281 -11.359 1 98.25 101 LEU A O 1
ATOM 810 N N . ASN A 1 102 ? 8.969 -21.422 -10.961 1 98.12 102 ASN A N 1
ATOM 811 C CA . ASN A 1 102 ? 10.234 -22.016 -11.375 1 98.12 102 ASN A CA 1
ATOM 812 C C . ASN A 1 102 ? 10.547 -21.688 -12.836 1 98.12 102 ASN A C 1
ATOM 814 O O . ASN A 1 102 ? 9.672 -21.75 -13.695 1 98.12 102 ASN A O 1
ATOM 818 N N . ILE A 1 103 ? 11.789 -21.375 -13.062 1 97.06 103 ILE A N 1
ATOM 819 C CA . ILE A 1 103 ? 12.234 -20.891 -14.367 1 97.06 103 ILE A CA 1
ATOM 820 C C . ILE A 1 103 ? 11.969 -21.953 -15.43 1 97.06 103 ILE A C 1
ATOM 822 O O . ILE A 1 103 ? 11.703 -21.641 -16.594 1 97.06 103 ILE A O 1
ATOM 826 N N . ASP A 1 104 ? 11.977 -23.203 -15.07 1 97.19 104 ASP A N 1
ATOM 827 C CA . ASP A 1 104 ? 11.742 -24.297 -16.016 1 97.19 104 ASP A CA 1
ATOM 828 C C . ASP A 1 104 ? 10.328 -24.234 -16.578 1 97.19 104 ASP A C 1
ATOM 830 O O . ASP A 1 104 ? 10.031 -24.875 -17.578 1 97.19 104 ASP A O 1
ATOM 834 N N . TYR A 1 105 ? 9.523 -23.469 -15.969 1 97.5 105 TYR A N 1
ATOM 835 C CA . TYR A 1 105 ? 8.125 -23.438 -16.375 1 97.5 105 TYR A CA 1
ATOM 836 C C . TYR A 1 105 ? 7.734 -22.062 -16.906 1 97.5 105 TYR A C 1
ATOM 838 O O . TYR A 1 105 ? 6.551 -21.781 -17.109 1 97.5 105 TYR A O 1
ATOM 846 N N . TRP A 1 106 ? 8.703 -21.188 -17.141 1 97.25 106 TRP A N 1
ATOM 847 C CA . TRP A 1 106 ? 8.453 -19.875 -17.75 1 97.25 106 TRP A CA 1
ATOM 848 C C . TRP A 1 106 ? 8.133 -20.031 -19.234 1 97.25 106 TRP A C 1
ATOM 850 O O . TRP A 1 106 ? 8.539 -21 -19.875 1 97.25 106 TRP A O 1
ATOM 860 N N . GLY A 1 107 ? 7.371 -19.078 -19.703 1 96.44 107 GLY A N 1
ATOM 861 C CA . GLY A 1 107 ? 7.117 -19.016 -21.141 1 96.44 107 GLY A CA 1
ATOM 862 C C . GLY A 1 107 ? 6.113 -20.047 -21.609 1 96.44 107 GLY A C 1
ATOM 863 O O . GLY A 1 107 ? 6 -20.297 -22.812 1 96.44 107 GLY A O 1
ATOM 864 N N . LYS A 1 108 ? 5.43 -20.641 -20.672 1 96.81 108 LYS A N 1
ATOM 865 C CA . LYS A 1 108 ? 4.492 -21.703 -21.031 1 96.81 108 LYS A CA 1
ATOM 866 C C . LYS A 1 108 ? 3.055 -21.297 -20.703 1 96.81 108 LYS A C 1
ATOM 868 O O . LYS A 1 108 ? 2.139 -22.109 -20.781 1 96.81 108 LYS A O 1
ATOM 873 N N . GLY A 1 109 ? 2.842 -20.094 -20.219 1 97.19 109 GLY A N 1
ATOM 874 C CA . GLY A 1 109 ? 1.507 -19.594 -19.953 1 97.19 109 GLY A CA 1
ATOM 875 C C . GLY A 1 109 ? 0.984 -19.969 -18.578 1 97.19 109 GLY A C 1
ATOM 876 O O . GLY A 1 109 ? -0.152 -19.641 -18.234 1 97.19 109 GLY A O 1
ATOM 877 N N . TYR A 1 110 ? 1.785 -20.594 -17.75 1 98.06 110 TYR A N 1
ATOM 878 C CA . TYR A 1 110 ? 1.337 -21.094 -16.453 1 98.06 110 TYR A CA 1
ATOM 879 C C . TYR A 1 110 ? 1.021 -19.938 -15.5 1 98.06 110 TYR A C 1
ATOM 881 O O . TYR A 1 110 ? 0.032 -19.984 -14.766 1 98.06 110 TYR A O 1
ATOM 889 N N . ALA A 1 111 ? 1.838 -18.906 -15.539 1 98.19 111 ALA A N 1
ATOM 890 C CA . ALA A 1 111 ? 1.577 -17.766 -14.664 1 98.19 111 ALA A CA 1
ATOM 891 C C . ALA A 1 111 ? 0.264 -17.078 -15.039 1 98.19 111 ALA A C 1
ATOM 893 O O . ALA A 1 111 ? -0.521 -16.719 -14.156 1 98.19 111 ALA A O 1
ATOM 894 N N . THR A 1 112 ? 0.059 -16.922 -16.328 1 97.75 112 THR A N 1
ATOM 895 C CA . THR A 1 112 ? -1.189 -16.328 -16.812 1 97.75 112 THR A CA 1
ATOM 896 C C . THR A 1 112 ? -2.385 -17.172 -16.359 1 97.75 112 THR A C 1
ATOM 898 O O . THR A 1 112 ? -3.375 -16.625 -15.859 1 97.75 112 THR A O 1
ATOM 901 N N . GLU A 1 113 ? -2.244 -18.453 -16.484 1 97.19 113 GLU A N 1
ATOM 902 C CA . GLU A 1 113 ? -3.311 -19.359 -16.094 1 97.19 113 GLU A CA 1
ATOM 903 C C . GLU A 1 113 ? -3.568 -19.297 -14.594 1 97.19 113 GLU A C 1
ATOM 905 O O . GLU A 1 113 ? -4.719 -19.203 -14.164 1 97.19 113 GLU A O 1
ATOM 910 N N . ALA A 1 114 ? -2.547 -19.297 -13.797 1 98.31 114 ALA A N 1
ATOM 91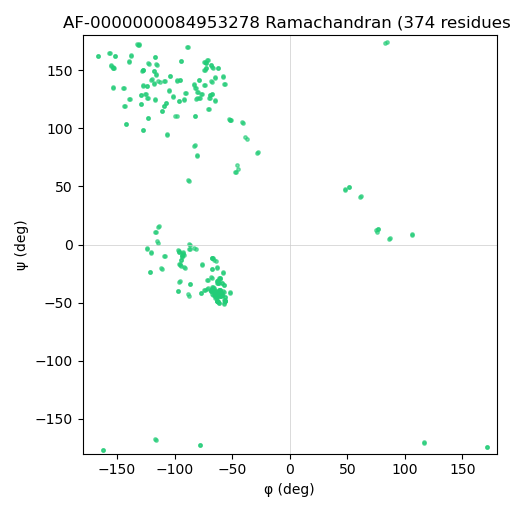1 C CA . ALA A 1 114 ? -2.664 -19.219 -12.336 1 98.31 114 ALA A CA 1
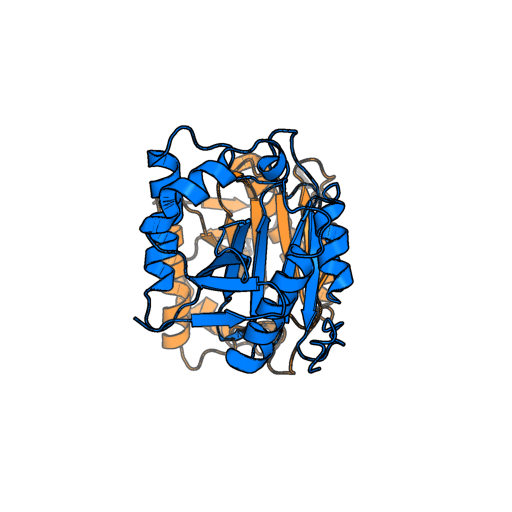ATOM 912 C C . ALA A 1 114 ? -3.297 -17.906 -11.906 1 98.31 114 ALA A C 1
ATOM 914 O O . ALA A 1 114 ? -4.172 -17.875 -11.039 1 98.31 114 ALA A O 1
ATOM 915 N N . LEU A 1 115 ? -2.834 -16.828 -12.516 1 98.25 115 LEU A N 1
ATOM 916 C CA . LEU A 1 115 ? -3.35 -15.508 -12.156 1 98.25 115 LEU A CA 1
ATOM 917 C C . LEU A 1 115 ? -4.828 -15.391 -12.516 1 98.25 115 LEU A C 1
ATOM 919 O O . LEU A 1 115 ? -5.613 -14.828 -11.742 1 98.25 115 LEU A O 1
ATOM 923 N N . ASN A 1 116 ? -5.211 -15.914 -13.617 1 97.69 116 ASN A N 1
ATOM 924 C CA . ASN A 1 116 ? -6.629 -15.906 -13.977 1 97.69 116 ASN A CA 1
ATOM 925 C C . ASN A 1 116 ? -7.473 -16.656 -12.945 1 97.69 116 ASN A C 1
ATOM 927 O O . ASN A 1 116 ? -8.57 -16.219 -12.594 1 97.69 116 ASN A O 1
ATOM 931 N N . LEU A 1 117 ? -6.973 -17.766 -12.453 1 97.19 117 LEU A N 1
ATOM 932 C CA . LEU A 1 117 ? -7.676 -18.516 -11.422 1 97.19 117 LEU A CA 1
ATOM 933 C C . LEU A 1 117 ? -7.875 -17.672 -10.172 1 97.19 117 LEU A C 1
ATOM 935 O O . LEU A 1 117 ? -8.961 -17.672 -9.586 1 97.19 117 LEU A O 1
ATOM 939 N N . ILE A 1 118 ? -6.895 -16.969 -9.852 1 98.19 118 ILE A N 1
ATOM 940 C CA . ILE A 1 118 ? -6.953 -16.203 -8.617 1 98.19 118 ILE A CA 1
ATOM 941 C C . ILE A 1 118 ? -7.867 -14.992 -8.812 1 98.19 118 ILE A C 1
ATOM 943 O O . ILE A 1 118 ? -8.578 -14.594 -7.883 1 98.19 118 ILE A O 1
ATOM 947 N N . LEU A 1 119 ? -7.785 -14.398 -9.961 1 98.25 119 LEU A N 1
ATOM 948 C CA . LEU A 1 119 ? -8.711 -13.312 -10.234 1 98.25 119 LEU A CA 1
ATOM 949 C C . LEU A 1 119 ? -10.156 -13.789 -10.133 1 98.25 119 LEU A C 1
ATOM 951 O O . LEU A 1 119 ? -11 -13.125 -9.523 1 98.25 119 LEU A O 1
ATOM 955 N N . ASP A 1 120 ? -10.445 -14.969 -10.656 1 97.25 120 ASP A N 1
ATOM 956 C CA . ASP A 1 120 ? -11.781 -15.547 -10.547 1 97.25 120 ASP A CA 1
ATOM 957 C C . ASP A 1 120 ? -12.156 -15.805 -9.094 1 97.25 120 ASP A C 1
ATOM 959 O O . ASP A 1 120 ? -13.25 -15.438 -8.648 1 97.25 120 ASP A O 1
ATOM 963 N N . PHE A 1 121 ? -11.281 -16.422 -8.406 1 98.12 121 PHE A N 1
ATOM 964 C CA . PHE A 1 121 ? -11.508 -16.688 -6.992 1 98.12 121 PHE A CA 1
ATOM 965 C C . PHE A 1 121 ? -11.789 -15.406 -6.227 1 98.12 121 PHE A C 1
ATOM 967 O O . PHE A 1 121 ? -12.727 -15.336 -5.434 1 98.12 121 PHE A O 1
ATOM 974 N N . GLY A 1 122 ? -10.977 -14.352 -6.488 1 98.44 122 GLY A N 1
ATOM 975 C CA . GLY A 1 122 ? -11.125 -13.078 -5.812 1 98.44 122 GLY A CA 1
ATOM 976 C C . GLY A 1 122 ? -12.445 -12.391 -6.113 1 98.44 122 GLY A C 1
ATOM 977 O O . GLY A 1 122 ? -13.117 -11.898 -5.203 1 98.44 122 GLY A O 1
ATOM 978 N N . PHE A 1 123 ? -12.852 -12.383 -7.352 1 98.19 123 PHE A N 1
ATOM 979 C CA . PHE A 1 123 ? -14.031 -11.609 -7.746 1 98.19 123 PHE A CA 1
ATOM 980 C C . PHE A 1 123 ? -15.305 -12.422 -7.539 1 98.19 123 PHE A C 1
ATOM 982 O O . PHE A 1 123 ? -16.328 -11.875 -7.129 1 98.19 123 PHE A O 1
ATOM 989 N N . TYR A 1 124 ? -15.289 -13.75 -7.727 1 96.81 124 TYR A N 1
ATOM 990 C CA . TYR A 1 124 ? -16.531 -14.516 -7.691 1 96.81 124 TYR A CA 1
ATOM 991 C C . TYR A 1 124 ? -16.734 -15.148 -6.316 1 96.81 124 TYR A C 1
ATOM 993 O O . TYR A 1 124 ? -17.859 -15.219 -5.824 1 96.81 124 TYR A O 1
ATOM 1001 N N . ASN A 1 125 ? -15.68 -15.648 -5.727 1 96.75 125 ASN A N 1
ATOM 1002 C CA . ASN A 1 125 ? -15.82 -16.312 -4.43 1 96.75 125 ASN A CA 1
ATOM 1003 C C . ASN A 1 125 ? -15.711 -15.305 -3.281 1 96.75 125 ASN A C 1
ATOM 1005 O O . ASN A 1 125 ? -16.516 -15.344 -2.344 1 96.75 125 ASN A O 1
ATOM 1009 N N . LEU A 1 126 ? -14.734 -14.398 -3.367 1 97.88 126 LEU A N 1
ATOM 1010 C CA . LEU A 1 126 ? -14.508 -13.469 -2.27 1 97.88 126 LEU A CA 1
ATOM 1011 C C . LEU A 1 126 ? -15.242 -12.156 -2.502 1 97.88 126 LEU A C 1
ATOM 1013 O O . LEU A 1 126 ? -15.297 -11.305 -1.616 1 97.88 126 LEU A O 1
ATOM 1017 N N . LYS A 1 127 ? -15.727 -11.945 -3.73 1 98.12 127 LYS A N 1
ATOM 1018 C CA . LYS A 1 127 ? -16.531 -10.781 -4.094 1 98.12 127 LYS A CA 1
ATOM 1019 C C . LYS A 1 127 ? -15.75 -9.484 -3.9 1 98.12 127 LYS A C 1
ATOM 1021 O O . LYS A 1 127 ? -16.281 -8.5 -3.391 1 98.12 127 LYS A O 1
ATOM 1026 N N . LEU A 1 128 ? -14.539 -9.523 -4.273 1 98.69 128 LEU A N 1
ATOM 1027 C CA . LEU A 1 128 ? -13.688 -8.344 -4.199 1 98.69 128 LEU A CA 1
ATOM 1028 C C . LEU A 1 128 ? -14.094 -7.32 -5.262 1 98.69 128 LEU A C 1
ATOM 1030 O O . LEU A 1 128 ? -14.711 -7.672 -6.266 1 98.69 128 LEU A O 1
ATOM 1034 N N . HIS A 1 129 ? -13.719 -6.051 -5.031 1 98.69 129 HIS A N 1
ATOM 1035 C CA . HIS A 1 129 ? -13.969 -4.945 -5.945 1 98.69 129 HIS A CA 1
ATOM 1036 C C . HIS A 1 129 ? -12.766 -4.684 -6.84 1 98.69 129 HIS A C 1
ATOM 1038 O O . HIS A 1 129 ? -12.922 -4.277 -7.996 1 98.69 129 HIS A O 1
ATOM 1044 N N . ARG A 1 130 ? -11.602 -4.93 -6.336 1 98.75 130 ARG A N 1
ATOM 1045 C CA . ARG A 1 130 ? -10.367 -4.508 -6.988 1 98.75 130 ARG A CA 1
ATOM 1046 C C . ARG A 1 130 ? -9.203 -5.422 -6.605 1 98.75 130 ARG A C 1
ATOM 1048 O O . ARG A 1 130 ? -9.062 -5.793 -5.438 1 98.75 130 ARG A O 1
ATOM 1055 N N . ILE A 1 131 ? -8.383 -5.84 -7.566 1 98.94 131 ILE A N 1
ATOM 1056 C CA . ILE A 1 131 ? -7.164 -6.602 -7.324 1 98.94 131 ILE A CA 1
ATOM 1057 C C . ILE A 1 131 ? -5.98 -5.895 -7.977 1 98.94 131 ILE A C 1
ATOM 1059 O O . ILE A 1 131 ? -6.055 -5.488 -9.141 1 98.94 131 ILE A O 1
ATOM 1063 N N . ALA A 1 132 ? -4.934 -5.691 -7.215 1 98.94 132 ALA A N 1
ATOM 1064 C CA . ALA A 1 132 ? -3.754 -4.98 -7.695 1 98.94 132 ALA A CA 1
ATOM 1065 C C . ALA A 1 132 ? -2.529 -5.891 -7.695 1 98.94 132 ALA A C 1
ATOM 1067 O O . ALA A 1 132 ? -2.533 -6.949 -7.062 1 98.94 132 ALA A O 1
ATOM 1068 N N . ALA A 1 133 ? -1.536 -5.484 -8.438 1 98.81 133 ALA A N 1
ATOM 1069 C CA . ALA A 1 133 ? -0.214 -6.102 -8.469 1 98.81 133 ALA A CA 1
ATOM 1070 C C . ALA A 1 133 ? 0.855 -5.094 -8.875 1 98.81 133 ALA A C 1
ATOM 1072 O O . ALA A 1 133 ? 0.559 -4.105 -9.555 1 98.81 133 ALA A O 1
ATOM 1073 N N . GLY A 1 134 ? 2.016 -5.348 -8.422 1 98.31 134 GLY A N 1
ATOM 1074 C CA . GLY A 1 134 ? 3.176 -4.586 -8.859 1 98.31 134 GLY A CA 1
ATOM 1075 C C . GLY A 1 134 ? 4.27 -5.449 -9.461 1 98.31 134 GLY A C 1
ATOM 1076 O O . GLY A 1 134 ? 4.34 -6.648 -9.18 1 98.31 134 GLY A O 1
ATOM 1077 N N . CYS A 1 135 ? 5.098 -4.832 -10.289 1 98.12 135 CYS A N 1
ATOM 1078 C CA . CYS A 1 135 ? 6.281 -5.527 -10.781 1 98.12 135 CYS A CA 1
ATOM 1079 C C . CYS A 1 135 ? 7.383 -4.535 -11.148 1 98.12 135 CYS A C 1
ATOM 1081 O O . CYS A 1 135 ? 7.098 -3.404 -11.539 1 98.12 135 CYS A O 1
ATOM 1083 N N . ALA A 1 136 ? 8.586 -5.02 -11.031 1 98.25 136 ALA A N 1
ATOM 1084 C CA . ALA A 1 136 ? 9.711 -4.215 -11.492 1 98.25 136 ALA A CA 1
ATOM 1085 C C . ALA A 1 136 ? 9.57 -3.869 -12.969 1 98.25 136 ALA A C 1
ATOM 1087 O O . ALA A 1 136 ? 9.141 -4.703 -13.773 1 98.25 136 ALA A O 1
ATOM 1088 N N . ILE A 1 137 ? 10.008 -2.682 -13.344 1 98.12 137 ILE A N 1
ATOM 1089 C CA . ILE A 1 137 ? 9.766 -2.189 -14.695 1 98.12 137 ILE A CA 1
ATOM 1090 C C . ILE A 1 137 ? 10.562 -3.023 -15.703 1 98.12 137 ILE A C 1
ATOM 1092 O O . ILE A 1 137 ? 10.203 -3.094 -16.875 1 98.12 137 ILE A O 1
ATOM 1096 N N . GLU A 1 138 ? 11.617 -3.713 -15.258 1 97.56 138 GLU A N 1
ATOM 1097 C CA . GLU A 1 138 ? 12.445 -4.516 -16.156 1 97.56 138 GLU A CA 1
ATOM 1098 C C . GLU A 1 138 ? 11.969 -5.965 -16.203 1 97.56 138 GLU A C 1
ATOM 1100 O O . GLU A 1 138 ? 12.5 -6.773 -16.953 1 97.56 138 GLU A O 1
ATOM 1105 N N . ASN A 1 139 ? 11 -6.293 -15.359 1 97.19 139 ASN A N 1
ATOM 1106 C CA . ASN A 1 139 ? 10.469 -7.648 -15.344 1 97.19 139 ASN A CA 1
ATOM 1107 C C . ASN A 1 139 ? 9.453 -7.863 -16.453 1 97.19 139 ASN A C 1
ATOM 1109 O O . ASN A 1 139 ? 8.258 -8 -16.203 1 97.19 139 ASN A O 1
ATOM 1113 N N . ILE A 1 140 ? 9.953 -8.016 -17.641 1 97.5 140 ILE A N 1
ATOM 1114 C CA . ILE A 1 140 ? 9.133 -8.055 -18.844 1 97.5 140 ILE A CA 1
ATOM 1115 C C . ILE A 1 140 ? 8.172 -9.234 -18.781 1 97.5 140 ILE A C 1
ATOM 1117 O O . ILE A 1 140 ? 7.027 -9.141 -19.234 1 97.5 140 ILE A O 1
ATOM 1121 N N . GLY A 1 141 ? 8.641 -10.398 -18.266 1 96.88 141 GLY A N 1
ATOM 1122 C CA . GLY A 1 141 ? 7.773 -11.555 -18.109 1 96.88 141 GLY A CA 1
ATOM 1123 C C . GLY A 1 141 ? 6.535 -11.273 -17.281 1 96.88 141 GLY A C 1
ATOM 1124 O O . GLY A 1 141 ? 5.418 -11.594 -17.688 1 96.88 141 GLY A O 1
ATOM 1125 N N . SER A 1 142 ? 6.711 -10.664 -16.172 1 97.81 142 SER A N 1
ATOM 1126 C CA . SER A 1 142 ? 5.582 -10.336 -15.297 1 97.81 142 SER A CA 1
ATOM 1127 C C . SER A 1 142 ? 4.684 -9.281 -15.938 1 97.81 142 SER A C 1
ATOM 1129 O O . SER A 1 142 ? 3.457 -9.359 -15.82 1 97.81 142 SER A O 1
ATOM 1131 N N . ILE A 1 143 ? 5.277 -8.32 -16.609 1 98.44 143 ILE A N 1
ATOM 1132 C CA . ILE A 1 143 ? 4.516 -7.293 -17.312 1 98.44 143 ILE A CA 1
ATOM 1133 C C . ILE A 1 143 ? 3.559 -7.953 -18.297 1 98.44 143 ILE A C 1
ATOM 1135 O O . ILE A 1 143 ? 2.361 -7.656 -18.312 1 98.44 143 ILE A O 1
ATOM 1139 N N . LYS A 1 144 ? 4.066 -8.859 -19.062 1 98 144 LYS A N 1
ATOM 1140 C CA . LYS A 1 144 ? 3.262 -9.539 -20.078 1 98 144 LYS A CA 1
ATOM 1141 C C . LYS A 1 144 ? 2.121 -10.328 -19.438 1 98 144 LYS A C 1
ATOM 1143 O O . LYS A 1 144 ? 0.995 -10.312 -19.938 1 98 144 LYS A O 1
ATOM 1148 N N . VAL A 1 145 ? 2.371 -11.008 -18.344 1 97.94 145 VAL A N 1
ATOM 1149 C CA . VAL A 1 145 ? 1.358 -11.797 -17.641 1 97.94 145 VAL A CA 1
ATOM 1150 C C . VAL A 1 145 ? 0.236 -10.883 -17.156 1 97.94 145 VAL A C 1
ATOM 1152 O O . VAL A 1 145 ? -0.942 -11.156 -17.391 1 97.94 145 VAL A O 1
ATOM 1155 N N . LEU A 1 146 ? 0.595 -9.789 -16.469 1 98.19 146 LEU A N 1
ATOM 1156 C CA . LEU A 1 146 ? -0.386 -8.875 -15.898 1 98.19 146 LEU A CA 1
ATOM 1157 C C . LEU A 1 146 ? -1.264 -8.266 -16.984 1 98.19 146 LEU A C 1
ATOM 1159 O O . LEU A 1 146 ? -2.482 -8.172 -16.828 1 98.19 146 LEU A O 1
ATOM 1163 N N . GLU A 1 147 ? -0.653 -7.922 -18.047 1 97.44 147 GLU A N 1
ATOM 1164 C CA . GLU A 1 147 ? -1.408 -7.336 -19.156 1 97.44 147 GLU A CA 1
ATOM 1165 C C . GLU A 1 147 ? -2.271 -8.383 -19.844 1 97.44 147 GLU A C 1
ATOM 1167 O O . GLU A 1 147 ? -3.4 -8.102 -20.25 1 97.44 147 GLU A O 1
ATOM 1172 N N . LYS A 1 148 ? -1.797 -9.562 -19.984 1 96.75 148 LYS A N 1
ATOM 1173 C CA . LYS A 1 148 ? -2.52 -10.641 -20.656 1 96.75 148 LYS A CA 1
ATOM 1174 C C . LYS A 1 148 ? -3.809 -10.984 -19.922 1 96.75 148 LYS A C 1
ATOM 1176 O O . LYS A 1 148 ? -4.809 -11.359 -20.531 1 96.75 148 LYS A O 1
ATOM 1181 N N . VAL A 1 149 ? -3.812 -10.859 -18.625 1 96.75 149 VAL A N 1
ATOM 1182 C CA . VAL A 1 149 ? -5.004 -11.25 -17.875 1 96.75 149 VAL A CA 1
ATOM 1183 C C . VAL A 1 149 ? -5.977 -10.07 -17.797 1 96.75 149 VAL A C 1
ATOM 1185 O O . VAL A 1 149 ? -7.047 -10.18 -17.203 1 96.75 149 VAL A O 1
ATOM 1188 N N . GLY A 1 150 ? -5.578 -8.93 -18.312 1 97.06 150 GLY A N 1
ATOM 1189 C CA . GLY A 1 150 ? -6.504 -7.812 -18.438 1 97.06 150 GLY A CA 1
ATOM 1190 C C . GLY A 1 150 ? -6.25 -6.711 -17.422 1 97.06 150 GLY A C 1
ATOM 1191 O O . GLY A 1 150 ? -7.027 -5.758 -17.328 1 97.06 150 GLY A O 1
ATOM 1192 N N . MET A 1 151 ? -5.18 -6.801 -16.703 1 98.38 151 MET A N 1
ATOM 1193 C CA . MET A 1 151 ? -4.891 -5.723 -15.75 1 98.38 151 MET A CA 1
ATOM 1194 C C . MET A 1 151 ? -4.414 -4.473 -16.484 1 98.38 151 MET A C 1
ATOM 1196 O O . MET A 1 151 ? -3.754 -4.566 -17.516 1 98.38 151 MET A O 1
ATOM 1200 N N . THR A 1 152 ? -4.727 -3.33 -15.867 1 98.38 152 THR A N 1
ATOM 1201 C CA . THR A 1 152 ? -4.352 -2.031 -16.422 1 98.38 152 THR A CA 1
ATOM 1202 C C . THR A 1 152 ? -3.186 -1.432 -15.641 1 98.38 152 THR A C 1
ATOM 1204 O O . THR A 1 152 ? -3.158 -1.49 -14.414 1 98.38 152 THR A O 1
ATOM 1207 N N . ARG A 1 153 ? -2.182 -0.951 -16.375 1 98.75 153 ARG A N 1
ATOM 1208 C CA . ARG A 1 153 ? -1.104 -0.212 -15.719 1 98.75 153 ARG A CA 1
ATOM 1209 C C . ARG A 1 153 ? -1.593 1.146 -15.227 1 98.75 153 ARG A C 1
ATOM 1211 O O . ARG A 1 153 ? -1.925 2.021 -16.031 1 98.75 153 ARG A O 1
ATOM 1218 N N . GLU A 1 154 ? -1.559 1.308 -13.953 1 98.88 154 GLU A N 1
ATOM 1219 C CA . GLU A 1 154 ? -2.164 2.508 -13.383 1 98.88 154 GLU A CA 1
ATOM 1220 C C . GLU A 1 154 ? -1.101 3.471 -12.859 1 98.88 154 GLU A C 1
ATOM 1222 O O . GLU A 1 154 ? -1.413 4.598 -12.469 1 98.88 154 GLU A O 1
ATOM 1227 N N . GLY A 1 155 ? 0.129 2.973 -12.82 1 98.81 155 GLY A N 1
ATOM 1228 C CA . GLY A 1 155 ? 1.146 3.865 -12.281 1 98.81 155 GLY A CA 1
ATOM 1229 C C . GLY A 1 155 ? 2.561 3.389 -12.562 1 98.81 155 GLY A C 1
ATOM 1230 O O . GLY A 1 155 ? 2.768 2.242 -12.961 1 98.81 155 GLY A O 1
ATOM 1231 N N . HIS A 1 156 ? 3.441 4.23 -12.453 1 98.88 156 HIS A N 1
ATOM 1232 C CA . HIS A 1 156 ? 4.891 4.051 -12.484 1 98.88 156 HIS A CA 1
ATOM 1233 C C . HIS A 1 156 ? 5.547 4.68 -11.258 1 98.88 156 HIS A C 1
ATOM 1235 O O . HIS A 1 156 ? 5.762 5.891 -11.219 1 98.88 156 HIS A O 1
ATOM 1241 N N . ALA A 1 157 ? 5.84 3.842 -10.266 1 98.81 157 ALA A N 1
ATOM 1242 C CA . ALA A 1 157 ? 6.398 4.309 -9 1 98.81 157 ALA A CA 1
ATOM 1243 C C . ALA A 1 157 ? 7.926 4.285 -9.031 1 98.81 157 ALA A C 1
ATOM 1245 O O . ALA A 1 157 ? 8.531 3.23 -9.242 1 98.81 157 ALA A O 1
ATOM 1246 N N . ARG A 1 158 ? 8.492 5.391 -8.766 1 98.75 158 ARG A N 1
ATOM 1247 C CA . ARG A 1 158 ? 9.945 5.504 -8.852 1 98.75 158 ARG A CA 1
ATOM 1248 C C . ARG A 1 158 ? 10.617 4.922 -7.609 1 98.75 158 ARG A C 1
ATOM 1250 O O . ARG A 1 158 ? 10.211 5.219 -6.484 1 98.75 158 ARG A O 1
ATOM 1257 N N . GLN A 1 159 ? 11.586 4.102 -7.836 1 98.69 159 GLN A N 1
ATOM 1258 C CA . GLN A 1 159 ? 12.555 3.617 -6.859 1 98.69 159 GLN A CA 1
ATOM 1259 C C . GLN A 1 159 ? 11.859 3.066 -5.617 1 98.69 159 GLN A C 1
ATOM 1261 O O . GLN A 1 159 ? 12.203 3.428 -4.492 1 98.69 159 GLN A O 1
ATOM 1266 N N . THR A 1 160 ? 10.898 2.219 -5.762 1 98.31 160 THR A N 1
ATOM 1267 C CA . THR A 1 160 ? 10.141 1.647 -4.652 1 98.31 160 THR A CA 1
ATOM 1268 C C . THR A 1 160 ? 10.727 0.301 -4.238 1 98.31 160 THR A C 1
ATOM 1270 O O . THR A 1 160 ? 10.445 -0.191 -3.141 1 98.31 160 THR A O 1
ATOM 1273 N N . LEU A 1 161 ? 11.508 -0.318 -5.074 1 97.62 161 LEU A N 1
ATOM 1274 C CA . LEU A 1 161 ? 11.961 -1.682 -4.828 1 97.62 161 LEU A CA 1
ATOM 1275 C C . LEU A 1 161 ? 13.453 -1.711 -4.527 1 97.62 161 LEU A C 1
ATOM 1277 O O . LEU A 1 161 ? 14.273 -1.421 -5.402 1 97.62 161 LEU A O 1
ATOM 1281 N N . PRO A 1 162 ? 13.805 -2.084 -3.354 1 97.12 162 PRO A N 1
ATOM 1282 C CA . PRO A 1 162 ? 15.219 -2.24 -3.021 1 97.12 162 PRO A CA 1
ATOM 1283 C C . PRO A 1 162 ? 15.781 -3.594 -3.451 1 97.12 162 PRO A C 1
ATOM 1285 O O . PRO A 1 162 ? 15.906 -4.504 -2.629 1 97.12 162 PRO A O 1
ATOM 1288 N N . LEU A 1 163 ? 16.188 -3.668 -4.676 1 95.88 163 LEU A N 1
ATOM 1289 C CA . LEU A 1 163 ? 16.734 -4.906 -5.23 1 95.88 163 LEU A CA 1
ATOM 1290 C C . LEU A 1 163 ? 18.234 -4.996 -5 1 95.88 163 LEU A C 1
ATOM 1292 O O . LEU A 1 163 ? 18.859 -4.035 -4.543 1 95.88 163 LEU A O 1
ATOM 1296 N N . LYS A 1 164 ? 18.766 -6.195 -5.293 1 90.56 164 LYS A N 1
ATOM 1297 C CA . LYS A 1 164 ? 20.203 -6.395 -5.18 1 90.56 164 LYS A CA 1
ATOM 1298 C C . LYS A 1 164 ? 20.969 -5.434 -6.086 1 90.56 164 LYS A C 1
ATOM 1300 O O . LYS A 1 164 ? 22.062 -4.973 -5.738 1 90.56 164 LYS A O 1
ATOM 1305 N N . SER A 1 165 ? 20.422 -5.09 -7.23 1 92.25 165 SER A N 1
ATOM 1306 C CA . SER A 1 165 ? 21.047 -4.223 -8.219 1 92.25 165 SER A CA 1
ATOM 1307 C C . SER A 1 165 ? 20.875 -2.752 -7.859 1 92.25 165 SER A C 1
ATOM 1309 O O . SER A 1 165 ? 21.438 -1.875 -8.516 1 92.25 165 SER A O 1
ATOM 1311 N N . GLY A 1 166 ? 20.141 -2.461 -6.785 1 95.75 166 GLY A N 1
ATOM 1312 C CA . GLY A 1 166 ? 19.797 -1.099 -6.41 1 95.75 166 GLY A CA 1
ATOM 1313 C C . GLY A 1 166 ? 18.312 -0.822 -6.453 1 95.75 166 GLY A C 1
ATOM 1314 O O . GLY A 1 166 ? 17.5 -1.742 -6.621 1 95.75 166 GLY A O 1
ATOM 1315 N N . TRP A 1 167 ? 17.984 0.462 -6.309 1 97.62 167 TRP A N 1
ATOM 1316 C CA . TRP A 1 167 ? 16.578 0.846 -6.328 1 97.62 167 TRP A CA 1
ATOM 1317 C C . TRP A 1 167 ? 15.984 0.679 -7.723 1 97.62 167 TRP A C 1
ATOM 1319 O O . TRP A 1 167 ? 16.531 1.177 -8.703 1 97.62 167 TRP A O 1
ATOM 1329 N N . SER A 1 168 ? 14.891 -0.006 -7.773 1 98.25 168 SER A N 1
ATOM 1330 C CA . SER A 1 168 ? 14.188 -0.19 -9.039 1 98.25 168 SER A CA 1
ATOM 1331 C C . SER A 1 168 ? 12.805 0.464 -9 1 98.25 168 SER A C 1
ATOM 1333 O O . SER A 1 168 ? 12.148 0.479 -7.961 1 98.25 168 SER A O 1
ATOM 1335 N N . ASP A 1 169 ? 12.438 0.956 -10.18 1 98.69 169 ASP A N 1
ATOM 1336 C CA . ASP A 1 169 ? 11.062 1.418 -10.352 1 98.69 169 ASP A CA 1
ATOM 1337 C C . ASP A 1 169 ? 10.094 0.241 -10.453 1 98.69 169 ASP A C 1
ATOM 1339 O O . ASP A 1 169 ? 10.508 -0.89 -10.711 1 98.69 169 ASP A O 1
ATOM 1343 N N . ASN A 1 170 ? 8.844 0.565 -10.117 1 98.62 170 ASN A N 1
ATOM 1344 C CA . ASN A 1 170 ? 7.777 -0.434 -10.117 1 98.62 170 ASN A CA 1
ATOM 1345 C C . ASN A 1 170 ? 6.559 0.044 -10.898 1 98.62 170 ASN A C 1
ATOM 1347 O O . ASN A 1 170 ? 6.109 1.179 -10.727 1 98.62 170 ASN A O 1
ATOM 1351 N N . TYR A 1 171 ? 6.094 -0.78 -11.82 1 98.88 171 TYR A N 1
ATOM 1352 C CA . TYR A 1 171 ? 4.773 -0.528 -12.383 1 98.88 171 TYR A CA 1
ATOM 1353 C C . TYR A 1 171 ? 3.678 -0.999 -11.438 1 98.88 171 TYR A C 1
ATOM 1355 O O . TYR A 1 171 ? 3.824 -2.025 -10.766 1 98.88 171 TYR A O 1
ATOM 1363 N N . GLU A 1 172 ? 2.645 -0.225 -11.383 1 98.81 172 GLU A N 1
ATOM 1364 C CA . GLU A 1 172 ? 1.458 -0.568 -10.602 1 98.81 172 GLU A CA 1
ATOM 1365 C C . GLU A 1 172 ? 0.298 -0.968 -11.508 1 98.81 172 GLU A C 1
ATOM 1367 O O . GLU A 1 172 ? -0.102 -0.2 -12.383 1 98.81 172 GLU A O 1
ATOM 1372 N N . TYR A 1 173 ? -0.209 -2.184 -11.312 1 98.88 173 TYR A N 1
ATOM 1373 C CA . TYR A 1 173 ? -1.328 -2.705 -12.094 1 98.88 173 TYR A CA 1
ATOM 1374 C C . TYR A 1 173 ? -2.541 -2.949 -11.203 1 98.88 173 TYR A C 1
ATOM 1376 O O . TYR A 1 173 ? -2.404 -3.148 -9.992 1 98.88 173 TYR A O 1
ATOM 1384 N N . ALA A 1 174 ? -3.711 -2.906 -11.883 1 98.88 174 ALA A N 1
ATOM 1385 C CA . ALA A 1 174 ? -4.922 -3.32 -11.18 1 98.88 174 ALA A CA 1
ATOM 1386 C C . ALA A 1 174 ? -6.004 -3.758 -12.156 1 98.88 174 ALA A C 1
ATOM 1388 O O . ALA A 1 174 ? -5.898 -3.508 -13.359 1 98.88 174 ALA A O 1
ATOM 1389 N N . ILE A 1 175 ? -6.984 -4.418 -11.609 1 98.75 175 ILE A N 1
ATOM 1390 C CA . ILE A 1 175 ? -8.18 -4.812 -12.344 1 98.75 175 ILE A CA 1
ATOM 1391 C C . ILE A 1 175 ? -9.398 -4.742 -11.422 1 98.75 175 ILE A C 1
ATOM 1393 O O . ILE A 1 175 ? -9.328 -5.133 -10.258 1 98.75 175 ILE A O 1
ATOM 1397 N N . LEU A 1 176 ? -10.469 -4.16 -11.961 1 98.62 176 LEU A N 1
ATOM 1398 C CA . LEU A 1 176 ? -11.727 -4.035 -11.227 1 98.62 176 LEU A CA 1
ATOM 1399 C C . LEU A 1 176 ? -12.664 -5.191 -11.555 1 98.62 176 LEU A C 1
ATOM 1401 O O . LEU A 1 176 ? -12.562 -5.793 -12.625 1 98.62 176 LEU A O 1
ATOM 1405 N N . GLU A 1 177 ? -13.578 -5.438 -10.664 1 97.5 177 GLU A N 1
ATOM 1406 C CA . GLU A 1 177 ? -14.578 -6.48 -10.875 1 97.5 177 GLU A CA 1
ATOM 1407 C C . GLU A 1 177 ? -15.383 -6.23 -12.148 1 97.5 177 GLU A C 1
ATOM 1409 O O . GLU A 1 177 ? -15.859 -7.172 -12.781 1 97.5 177 GLU A O 1
ATOM 1414 N N . THR A 1 178 ? -15.453 -5 -12.602 1 97 178 THR A N 1
ATOM 1415 C CA . THR A 1 178 ? -16.281 -4.625 -13.742 1 97 178 THR A CA 1
ATOM 1416 C C . THR A 1 178 ? -15.469 -4.66 -15.039 1 97 178 THR A C 1
ATOM 1418 O O . THR A 1 178 ? -16.031 -4.527 -16.125 1 97 178 THR A O 1
ATOM 1421 N N . ASP A 1 179 ? -14.195 -4.82 -14.883 1 96.81 179 ASP A N 1
ATOM 1422 C CA . ASP A 1 179 ? -13.352 -4.793 -16.062 1 96.81 179 ASP A CA 1
ATOM 1423 C C . ASP A 1 179 ? -13.523 -6.066 -16.891 1 96.81 179 ASP A C 1
ATOM 1425 O O . ASP A 1 179 ? -13.883 -7.117 -16.359 1 96.81 179 ASP A O 1
ATOM 1429 N N . GLU A 1 180 ? -13.195 -5.949 -18.203 1 88.5 180 GLU A N 1
ATOM 1430 C CA . GLU A 1 180 ? -13.188 -7.133 -19.047 1 88.5 180 GLU A CA 1
ATOM 1431 C C . GLU A 1 180 ? -12.031 -8.062 -18.688 1 88.5 180 GLU A C 1
ATOM 1433 O O . GLU A 1 180 ? -10.898 -7.617 -18.516 1 88.5 180 GLU A O 1
ATOM 1438 N N . ARG A 1 181 ? -12.539 -9.281 -18.453 1 84.12 181 ARG A N 1
ATOM 1439 C CA . ARG A 1 181 ? -11.547 -10.312 -18.172 1 84.12 181 ARG A CA 1
ATOM 1440 C C . ARG A 1 181 ? -11.102 -11.008 -19.453 1 84.12 181 ARG A C 1
ATOM 1442 O O . ARG A 1 181 ? -11.891 -11.164 -20.391 1 84.12 181 ARG A O 1
ATOM 1449 N N . LYS A 1 182 ? -9.852 -11.086 -19.594 1 73.31 182 LYS A N 1
ATOM 1450 C CA . LYS A 1 182 ? -9.43 -11.906 -20.734 1 73.31 182 LYS A CA 1
ATOM 1451 C C . LYS A 1 182 ? -9.289 -13.375 -20.328 1 73.31 182 LYS A C 1
ATOM 1453 O O . LYS A 1 182 ? -8.328 -13.75 -19.656 1 73.31 182 LYS A O 1
ATOM 1458 N N . THR A 1 183 ? -10.445 -13.844 -19.781 1 60.97 183 THR A N 1
ATOM 1459 C CA . THR A 1 183 ? -10.5 -15.203 -19.25 1 60.97 183 THR A CA 1
ATOM 1460 C C . THR A 1 183 ? -10.023 -16.203 -20.297 1 60.97 183 THR A C 1
ATOM 1462 O O . THR A 1 183 ? -10.25 -16.031 -21.5 1 60.97 183 THR A O 1
ATOM 1465 N N . SER A 1 184 ? -8.867 -16.75 -20.109 1 50.75 184 SER A N 1
ATOM 1466 C CA . SER A 1 184 ? -8.508 -17.875 -20.969 1 50.75 184 SER A CA 1
ATOM 1467 C C . SER A 1 184 ? -9.695 -18.812 -21.188 1 50.75 184 SER A C 1
ATOM 1469 O O . SER A 1 184 ? -10.492 -19.031 -20.266 1 50.75 184 SER A O 1
ATOM 1471 N N . LYS A 1 185 ? -10.375 -18.828 -22.328 1 44.44 185 LYS A N 1
ATOM 1472 C CA . LYS A 1 185 ? -11.391 -19.812 -22.672 1 44.44 185 LYS A CA 1
ATOM 1473 C C . LYS A 1 185 ? -11.133 -21.141 -21.953 1 44.44 185 LYS A C 1
ATOM 1475 O O . LYS A 1 185 ? -10.078 -21.75 -22.125 1 44.44 185 LYS A O 1
ATOM 1480 N N . LEU A 1 186 ? -11.453 -21.328 -20.734 1 42.78 186 LEU A N 1
ATOM 1481 C CA . LEU A 1 186 ? -11.641 -22.734 -20.406 1 42.78 186 LEU A CA 1
ATOM 1482 C C . LEU A 1 186 ? -12.336 -23.469 -21.547 1 42.78 186 LEU A C 1
ATOM 1484 O O . LEU A 1 186 ? -13.445 -23.094 -21.938 1 42.78 186 LEU A O 1
ATOM 1488 N N . LYS A 1 187 ? -11.648 -24.047 -22.438 1 34.72 187 LYS A N 1
ATOM 1489 C CA . LYS A 1 187 ? -12.219 -25 -23.375 1 34.72 187 LYS A CA 1
ATOM 1490 C C . LYS A 1 187 ? -13.148 -26 -22.672 1 34.72 187 LYS A C 1
ATOM 1492 O O . LYS A 1 187 ? -12.688 -26.844 -21.906 1 34.72 187 LYS A O 1
ATOM 1497 N N . ALA A 1 188 ? -14.242 -25.625 -22.109 1 31.05 188 ALA A N 1
ATOM 1498 C CA . ALA A 1 188 ? -15.195 -26.719 -21.969 1 31.05 188 ALA A CA 1
ATOM 1499 C C . ALA A 1 188 ? -15.328 -27.484 -23.281 1 31.05 188 ALA A C 1
ATOM 1501 O O . ALA A 1 188 ? -15.797 -26.953 -24.281 1 31.05 188 ALA A O 1
ATOM 1502 N N . ASN A 1 189 ? -14.258 -28.094 -23.75 1 25.2 189 ASN A N 1
ATOM 1503 C CA . ASN A 1 189 ? -14.766 -29.234 -24.531 1 25.2 189 ASN A CA 1
ATOM 1504 C C . ASN A 1 189 ? -15.625 -30.141 -23.672 1 25.2 189 ASN A C 1
ATOM 1506 O O . ASN A 1 189 ? -15.305 -30.406 -22.5 1 25.2 189 ASN A O 1
ATOM 1510 N N . MET B 1 1 ? 9.508 10.555 27.844 1 50 1 MET B N 1
ATOM 1511 C CA . MET B 1 1 ? 8.812 10.289 26.594 1 50 1 MET B CA 1
ATOM 1512 C C . MET B 1 1 ? 9.422 11.086 25.453 1 50 1 MET B C 1
ATOM 1514 O O . MET B 1 1 ? 9.703 12.281 25.609 1 50 1 MET B O 1
ATOM 1518 N N . LYS B 1 2 ? 10.109 10.391 24.531 1 61.28 2 LYS B N 1
ATOM 1519 C CA . LYS B 1 2 ? 10.828 11.148 23.516 1 61.28 2 LYS B CA 1
ATOM 1520 C C . LYS B 1 2 ? 9.914 12.18 22.844 1 61.28 2 LYS B C 1
ATOM 1522 O O . LYS B 1 2 ? 8.82 11.836 22.375 1 61.28 2 LYS B O 1
ATOM 1527 N N . THR B 1 3 ? 10.133 13.492 23.188 1 84.31 3 THR B N 1
ATOM 1528 C CA . THR B 1 3 ? 9.297 14.562 22.656 1 84.31 3 THR B CA 1
ATOM 1529 C C . THR B 1 3 ? 9.758 14.977 21.266 1 84.31 3 THR B C 1
ATOM 1531 O O . THR B 1 3 ? 10.93 15.305 21.062 1 84.31 3 THR B O 1
ATOM 1534 N N . ILE B 1 4 ? 8.992 14.688 20.25 1 94.19 4 ILE B N 1
ATOM 1535 C CA . ILE B 1 4 ? 9.25 15.141 18.891 1 94.19 4 ILE B CA 1
ATOM 1536 C C . ILE B 1 4 ? 8.414 16.375 18.594 1 94.19 4 ILE B C 1
ATOM 1538 O O . ILE B 1 4 ? 7.18 16.312 18.594 1 94.19 4 ILE B O 1
ATOM 1542 N N . GLU B 1 5 ? 9.141 17.484 18.484 1 97.06 5 GLU B N 1
ATOM 1543 C CA . GLU B 1 5 ? 8.523 18.75 18.078 1 97.06 5 GLU B CA 1
ATOM 1544 C C . GLU B 1 5 ? 9.211 19.328 16.859 1 97.06 5 GLU B C 1
ATOM 1546 O O . GLU B 1 5 ? 10.438 19.469 16.844 1 97.06 5 GLU B O 1
ATOM 1551 N N . LEU B 1 6 ? 8.445 19.594 15.875 1 97.81 6 LEU B N 1
ATOM 1552 C CA . LEU B 1 6 ? 8.93 20.219 14.648 1 97.81 6 LEU B CA 1
ATOM 1553 C C . LEU B 1 6 ? 8.352 21.625 14.492 1 97.81 6 LEU B C 1
ATOM 1555 O O . LEU B 1 6 ? 7.176 21.844 14.773 1 97.81 6 LEU B O 1
ATOM 1559 N N . PHE B 1 7 ? 9.195 22.578 14.023 1 97.44 7 PHE B N 1
ATOM 1560 C CA . PHE B 1 7 ? 8.75 23.953 13.953 1 97.44 7 PHE B CA 1
ATOM 1561 C C . PHE B 1 7 ? 8.977 24.531 12.555 1 97.44 7 PHE B C 1
ATOM 1563 O O . PHE B 1 7 ? 10 24.266 11.93 1 97.44 7 PHE B O 1
ATOM 1570 N N . SER B 1 8 ? 8.016 25.219 12.117 1 96.25 8 SER B N 1
ATOM 1571 C CA . SER B 1 8 ? 8.148 26.125 10.977 1 96.25 8 SER B CA 1
ATOM 1572 C C . SER B 1 8 ? 7.887 27.562 11.383 1 96.25 8 SER B C 1
ATOM 1574 O O . SER B 1 8 ? 7.938 27.906 12.562 1 96.25 8 SER B O 1
ATOM 1576 N N . GLU B 1 9 ? 7.727 28.438 10.359 1 95.31 9 GLU B N 1
ATOM 1577 C CA . GLU B 1 9 ? 7.48 29.859 10.633 1 95.31 9 GLU B CA 1
ATOM 1578 C C . GLU B 1 9 ? 6.195 30.047 11.43 1 95.31 9 GLU B C 1
ATOM 1580 O O . GLU B 1 9 ? 6.16 30.844 12.367 1 95.31 9 GLU B O 1
ATOM 1585 N N . ARG B 1 10 ? 5.199 29.234 11.047 1 98 10 ARG B N 1
ATOM 1586 C CA . ARG B 1 10 ? 3.902 29.516 11.656 1 98 10 ARG B CA 1
ATOM 1587 C C . ARG B 1 10 ? 3.381 28.312 12.43 1 98 10 ARG B C 1
ATOM 1589 O O . ARG B 1 10 ? 2.398 28.422 13.164 1 98 10 ARG B O 1
ATOM 1596 N N . LEU B 1 11 ? 4.098 27.109 12.336 1 98.5 11 LEU B N 1
ATOM 1597 C CA . LEU B 1 11 ? 3.461 25.906 12.844 1 98.5 11 LEU B CA 1
ATOM 1598 C C . LEU B 1 11 ? 4.383 25.172 13.82 1 98.5 11 LEU B C 1
ATOM 1600 O O . LEU B 1 11 ? 5.609 25.266 13.703 1 98.5 11 LEU B O 1
ATOM 1604 N N . LYS B 1 12 ? 3.754 24.516 14.75 1 98.38 12 LYS B N 1
ATOM 1605 C CA . LYS B 1 12 ? 4.367 23.484 15.57 1 98.38 12 LYS B CA 1
ATOM 1606 C C . LYS B 1 12 ? 3.697 22.125 15.344 1 98.38 12 LYS B C 1
ATOM 1608 O O . LYS B 1 12 ? 2.471 22.016 15.414 1 98.38 12 LYS B O 1
ATOM 1613 N N . LEU B 1 13 ? 4.492 21.141 14.984 1 98.69 13 LEU B N 1
ATOM 1614 C CA . LEU B 1 13 ? 4.02 19.75 14.953 1 98.69 13 LEU B CA 1
ATOM 1615 C C . LEU B 1 13 ? 4.504 18.984 16.188 1 98.69 13 LEU B C 1
ATOM 1617 O O . LEU B 1 13 ? 5.695 19 16.5 1 98.69 13 LEU B O 1
ATOM 1621 N N . ARG B 1 14 ? 3.627 18.375 16.875 1 98.44 14 ARG B N 1
ATOM 1622 C CA . ARG B 1 14 ? 3.953 17.531 18 1 98.44 14 ARG B CA 1
ATOM 1623 C C . ARG B 1 14 ? 3.09 16.266 18.016 1 98.44 14 ARG B C 1
ATOM 1625 O O . ARG B 1 14 ? 1.983 16.266 17.469 1 98.44 14 ARG B O 1
ATOM 1632 N N . LEU B 1 15 ? 3.555 15.242 18.656 1 98.62 15 LEU B N 1
ATOM 1633 C CA . LEU B 1 15 ? 2.795 14 18.719 1 98.62 15 LEU B CA 1
ATOM 1634 C C . LEU B 1 15 ? 1.521 14.18 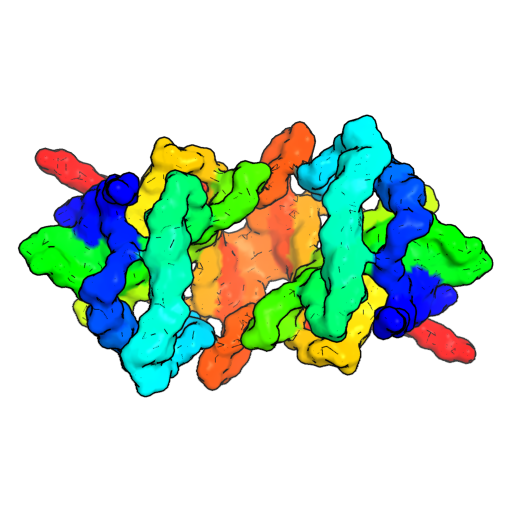19.547 1 98.62 15 LEU B C 1
ATOM 1636 O O . LEU B 1 15 ? 1.534 14.852 20.578 1 98.62 15 LEU B O 1
ATOM 1640 N N . ILE B 1 16 ? 0.45 13.602 19.094 1 98.56 16 ILE B N 1
ATOM 1641 C CA . ILE B 1 16 ? -0.822 13.781 19.797 1 98.56 16 ILE B CA 1
ATOM 1642 C C . ILE B 1 16 ? -0.768 13.086 21.156 1 98.56 16 ILE B C 1
ATOM 1644 O O . ILE B 1 16 ? -0.018 12.117 21.328 1 98.56 16 ILE B O 1
ATOM 1648 N N . GLU B 1 17 ? -1.591 13.594 22.047 1 97.31 17 GLU B N 1
ATOM 1649 C CA . GLU B 1 17 ? -1.809 13.039 23.375 1 97.31 17 GLU B CA 1
ATOM 1650 C C . GLU B 1 17 ? -3.297 12.93 23.688 1 97.31 17 GLU B C 1
ATOM 1652 O O . GLU B 1 17 ? -4.137 13.391 22.922 1 97.31 17 GLU B O 1
ATOM 1657 N N . SER B 1 18 ? -3.555 12.281 24.828 1 97.69 18 SER B N 1
ATOM 1658 C CA . SER B 1 18 ? -4.945 12.062 25.203 1 97.69 18 SER B CA 1
ATOM 1659 C C . SER B 1 18 ? -5.688 13.383 25.391 1 97.69 18 SER B C 1
ATOM 1661 O O . SER B 1 18 ? -6.895 13.461 25.156 1 97.69 18 SER B O 1
ATOM 1663 N N . SER B 1 19 ? -4.996 14.367 25.766 1 98 19 SER B N 1
ATOM 1664 C CA . SER B 1 19 ? -5.609 15.672 26 1 98 19 SER B CA 1
ATOM 1665 C C . SER B 1 19 ? -6.109 16.297 24.703 1 98 19 SER B C 1
ATOM 1667 O O . SER B 1 19 ? -6.859 17.281 24.734 1 98 19 SER B O 1
ATOM 1669 N N . ASP B 1 20 ? -5.738 15.75 23.562 1 98.5 20 ASP B N 1
ATOM 1670 C CA . ASP B 1 20 ? -6.141 16.281 22.266 1 98.5 20 ASP B CA 1
ATOM 1671 C C . ASP B 1 20 ? -7.492 15.719 21.828 1 98.5 20 ASP B C 1
ATOM 1673 O O . ASP B 1 20 ? -8.023 16.094 20.781 1 98.5 20 ASP B O 1
ATOM 1677 N N . LEU B 1 21 ? -8.086 14.891 22.594 1 98.75 21 LEU B N 1
ATOM 1678 C CA . LEU B 1 21 ? -9.266 14.125 22.203 1 98.75 21 LEU B CA 1
ATOM 1679 C C . LEU B 1 21 ? -10.391 15.047 21.734 1 98.75 21 LEU B C 1
ATOM 1681 O O . LEU B 1 21 ? -10.953 14.836 20.656 1 98.75 21 LEU B O 1
ATOM 1685 N N . ASN B 1 22 ? -10.688 16.062 22.5 1 98.75 22 ASN B N 1
ATOM 1686 C CA . ASN B 1 22 ? -11.797 16.938 22.156 1 98.75 22 ASN B CA 1
ATOM 1687 C C . ASN B 1 22 ? -11.547 17.688 20.844 1 98.75 22 ASN B C 1
ATOM 1689 O O . ASN B 1 22 ? -12.445 17.797 20.016 1 98.75 22 ASN B O 1
ATOM 1693 N N . ALA B 1 23 ? -10.375 18.203 20.734 1 98.69 23 ALA B N 1
ATOM 1694 C CA . ALA B 1 23 ? -10.031 18.938 19.516 1 98.69 23 ALA B CA 1
ATOM 1695 C C . ALA B 1 23 ? -10.078 18.016 18.297 1 98.69 23 ALA B C 1
ATOM 1697 O O . ALA B 1 23 ? -10.586 18.391 17.234 1 98.69 23 ALA B O 1
ATOM 1698 N N . ILE B 1 24 ? -9.586 16.797 18.422 1 98.75 24 ILE B N 1
ATOM 1699 C CA . ILE B 1 24 ? -9.57 15.836 17.328 1 98.75 24 ILE B CA 1
ATOM 1700 C C . ILE B 1 24 ? -11 15.406 17 1 98.75 24 ILE B C 1
ATOM 1702 O O . ILE B 1 24 ? -11.367 15.281 15.836 1 98.75 24 ILE B O 1
ATOM 1706 N N . HIS B 1 25 ? -11.82 15.227 18.016 1 98.75 25 HIS B N 1
ATOM 1707 C CA . HIS B 1 25 ? -13.219 14.883 17.781 1 98.75 25 HIS B CA 1
ATOM 1708 C C . HIS B 1 25 ? -13.93 15.969 16.984 1 98.75 25 HIS B C 1
ATOM 1710 O O . HIS B 1 25 ? -14.68 15.672 16.062 1 98.75 25 HIS B O 1
ATOM 1716 N N . ALA B 1 26 ? -13.672 17.188 17.391 1 98.44 26 ALA B N 1
ATOM 1717 C CA . ALA B 1 26 ? -14.266 18.312 16.672 1 98.44 26 ALA B CA 1
ATOM 1718 C C . ALA B 1 26 ? -13.844 18.297 15.203 1 98.44 26 ALA B C 1
ATOM 1720 O O . ALA B 1 26 ? -14.672 18.484 14.305 1 98.44 26 ALA B O 1
ATOM 1721 N N . LEU B 1 27 ? -12.625 18.047 14.945 1 98.38 27 LEU B N 1
ATOM 1722 C CA . LEU B 1 27 ? -12.094 17.984 13.586 1 98.38 27 LEU B CA 1
ATOM 1723 C C . LEU B 1 27 ? -12.742 16.844 12.797 1 98.38 27 LEU B C 1
ATOM 1725 O O . LEU B 1 27 ? -13.188 17.047 11.664 1 98.38 27 LEU B O 1
ATOM 1729 N N . HIS B 1 28 ? -12.797 15.633 13.391 1 97.88 28 HIS B N 1
ATOM 1730 C CA . HIS B 1 28 ? -13.336 14.445 12.719 1 97.88 28 HIS B CA 1
ATOM 1731 C C . HIS B 1 28 ? -14.836 14.578 12.484 1 97.88 28 HIS B C 1
ATOM 1733 O O . HIS B 1 28 ? -15.414 13.828 11.703 1 97.88 28 HIS B O 1
ATOM 1739 N N . SER B 1 29 ? -15.438 15.57 13.102 1 97.56 29 SER B N 1
ATOM 1740 C CA . SER B 1 29 ? -16.891 15.719 13.031 1 97.56 29 SER B CA 1
ATOM 1741 C C . SER B 1 29 ? -17.297 16.719 11.945 1 97.56 29 SER B C 1
ATOM 1743 O O . SER B 1 29 ? -18.484 16.906 11.68 1 97.56 29 SER B O 1
ATOM 1745 N N . LEU B 1 30 ? -16.312 17.312 11.359 1 96.69 30 LEU B N 1
ATOM 1746 C CA . LEU B 1 30 ? -16.578 18.266 10.281 1 96.69 30 LEU B CA 1
ATOM 1747 C C . LEU B 1 30 ? -16.891 17.531 8.977 1 96.69 30 LEU B C 1
ATOM 1749 O O . LEU B 1 30 ? -16.078 16.75 8.5 1 96.69 30 LEU B O 1
ATOM 1753 N N . LEU B 1 31 ? -17.953 17.828 8.414 1 94.38 31 LEU B N 1
ATOM 1754 C CA . LEU B 1 31 ? -18.391 17.172 7.184 1 94.38 31 LEU B CA 1
ATOM 1755 C C . LEU B 1 31 ? -17.422 17.484 6.039 1 94.38 31 LEU B C 1
ATOM 1757 O O . LEU B 1 31 ? -17.125 16.609 5.223 1 94.38 31 LEU B O 1
ATOM 1761 N N . GLU B 1 32 ? -17 18.672 5.953 1 93.62 32 GLU B N 1
ATOM 1762 C CA . GLU B 1 32 ? -16.125 19.125 4.871 1 93.62 32 GLU B CA 1
ATOM 1763 C C . GLU B 1 32 ? -14.812 18.359 4.871 1 93.62 32 GLU B C 1
ATOM 1765 O O . GLU B 1 32 ? -14.32 17.969 3.812 1 93.62 32 GLU B O 1
ATOM 1770 N N . THR B 1 33 ? -14.266 18.125 6.047 1 92.69 33 THR B N 1
ATOM 1771 C CA . THR B 1 33 ? -12.984 17.438 6.141 1 92.69 33 THR B CA 1
ATOM 1772 C C . THR B 1 33 ? -13.148 15.945 5.891 1 92.69 33 THR B C 1
ATOM 1774 O O . THR B 1 33 ? -12.18 15.242 5.617 1 92.69 33 THR B O 1
ATOM 1777 N N . ASP B 1 34 ? -14.336 15.5 6 1 93.31 34 ASP B N 1
ATOM 1778 C CA . ASP B 1 34 ? -14.602 14.07 5.859 1 93.31 34 ASP B CA 1
ATOM 1779 C C . ASP B 1 34 ? -14.945 13.719 4.414 1 93.31 34 ASP B C 1
ATOM 1781 O O . ASP B 1 34 ? -15.062 12.539 4.066 1 93.31 34 ASP B O 1
ATOM 1785 N N . LYS B 1 35 ? -15.133 14.656 3.555 1 94.19 35 LYS B N 1
ATOM 1786 C CA . LYS B 1 35 ? -15.633 14.453 2.195 1 94.19 35 LYS B CA 1
ATOM 1787 C C . LYS B 1 35 ? -14.82 13.383 1.468 1 94.19 35 LYS B C 1
ATOM 1789 O O . LYS B 1 35 ? -15.391 12.539 0.768 1 94.19 35 LYS B O 1
ATOM 1794 N N . TYR B 1 36 ? -13.539 13.383 1.622 1 94.94 36 TYR B N 1
ATOM 1795 C CA . TYR B 1 36 ? -12.68 12.438 0.915 1 94.94 36 TYR B CA 1
ATOM 1796 C C . TYR B 1 36 ? -12.023 11.469 1.888 1 94.94 36 TYR B C 1
ATOM 1798 O O . TYR B 1 36 ? -10.984 10.875 1.574 1 94.94 36 TYR B O 1
ATOM 1806 N N . ASN B 1 37 ? -12.523 11.398 3.082 1 92.75 37 ASN B N 1
ATOM 1807 C CA . ASN B 1 37 ? -12.016 10.508 4.117 1 92.75 37 ASN B CA 1
ATOM 1808 C C . ASN B 1 37 ? -12.844 9.227 4.219 1 92.75 37 ASN B C 1
ATOM 1810 O O . ASN B 1 37 ? -14.078 9.281 4.164 1 92.75 37 ASN B O 1
ATOM 1814 N N . THR B 1 38 ? -12.211 8.117 4.434 1 92.38 38 THR B N 1
ATOM 1815 C CA . THR B 1 38 ? -12.93 6.848 4.484 1 92.38 38 THR B CA 1
ATOM 1816 C C . THR B 1 38 ? -13.32 6.5 5.918 1 92.38 38 THR B C 1
ATOM 1818 O O . THR B 1 38 ? -14.125 5.598 6.145 1 92.38 38 THR B O 1
ATOM 1821 N N . LEU B 1 39 ? -12.844 7.184 6.867 1 88.56 39 LEU B N 1
ATOM 1822 C CA . LEU B 1 39 ? -13.141 6.914 8.266 1 88.56 39 LEU B CA 1
ATOM 1823 C C . LEU B 1 39 ? -14.602 7.203 8.586 1 88.56 39 LEU B C 1
ATOM 1825 O O . LEU B 1 39 ? -15.219 6.508 9.398 1 88.56 39 LEU B O 1
ATOM 1829 N N . GLY B 1 40 ? -15.117 8.273 7.969 1 91 40 GLY B N 1
ATOM 1830 C CA . GLY B 1 40 ? -16.469 8.688 8.289 1 91 40 GLY B CA 1
ATOM 1831 C C . GLY B 1 40 ? -16.547 9.539 9.539 1 91 40 GLY B C 1
ATOM 1832 O O . GLY B 1 40 ? -15.562 9.703 10.258 1 91 40 GLY B O 1
ATOM 1833 N N . ILE B 1 41 ? -17.75 10.047 9.789 1 95.81 41 ILE B N 1
ATOM 1834 C CA . ILE B 1 41 ? -18.016 10.891 10.953 1 95.81 41 ILE B CA 1
ATOM 1835 C C . ILE B 1 41 ? -18.219 10.016 12.188 1 95.81 41 ILE B C 1
ATOM 1837 O O . ILE B 1 41 ? -19 9.062 12.172 1 95.81 41 ILE B O 1
ATOM 1841 N N . PRO B 1 42 ? -17.438 10.328 13.211 1 97.44 42 PRO B N 1
ATOM 1842 C CA . PRO B 1 42 ? -17.609 9.523 14.414 1 97.44 42 PRO B CA 1
ATOM 1843 C C . PRO B 1 42 ? -19 9.719 15.047 1 97.44 42 PRO B C 1
ATOM 1845 O O . PRO B 1 42 ? -19.516 10.836 15.078 1 97.44 42 PRO B O 1
ATOM 1848 N N . ASP B 1 43 ? -19.516 8.633 15.578 1 97.12 43 ASP B N 1
ATOM 1849 C CA . ASP B 1 43 ? -20.844 8.68 16.203 1 97.12 43 ASP B CA 1
ATOM 1850 C C . ASP B 1 43 ? -20.812 9.531 17.469 1 97.12 43 ASP B C 1
ATOM 1852 O O . ASP B 1 43 ? -21.797 10.203 17.781 1 97.12 43 ASP B O 1
ATOM 1856 N N . ASP B 1 44 ? -19.734 9.461 18.188 1 98.19 44 ASP B N 1
ATOM 1857 C CA . ASP B 1 44 ? -19.547 10.188 19.438 1 98.19 44 ASP B CA 1
ATOM 1858 C C . ASP B 1 44 ? -18.062 10.25 19.812 1 98.19 44 ASP B C 1
ATOM 1860 O O . ASP B 1 44 ? -17.203 9.812 19.047 1 98.19 44 ASP B O 1
ATOM 1864 N N . ILE B 1 45 ? -17.844 10.828 20.953 1 98.38 45 ILE B N 1
ATOM 1865 C CA . ILE B 1 45 ? -16.484 11.062 21.391 1 98.38 45 ILE B CA 1
ATOM 1866 C C . ILE B 1 45 ? -15.797 9.734 21.688 1 98.38 45 ILE B C 1
ATOM 1868 O O . ILE B 1 45 ? -14.578 9.602 21.531 1 98.38 45 ILE B O 1
ATOM 1872 N N . LYS B 1 46 ? -16.547 8.758 22.078 1 98.56 46 LYS B N 1
ATOM 1873 C CA . LYS B 1 46 ? -15.984 7.441 22.359 1 98.56 46 LYS B CA 1
ATOM 1874 C C . LYS B 1 46 ? -15.43 6.797 21.094 1 98.56 46 LYS B C 1
ATOM 1876 O O . LYS B 1 46 ? -14.398 6.125 21.125 1 98.56 46 LYS B O 1
ATOM 1881 N N . ALA B 1 47 ? -16.125 7.02 20.016 1 98.25 47 ALA B N 1
ATOM 1882 C CA . ALA B 1 47 ? -15.656 6.523 18.734 1 98.25 47 ALA B CA 1
ATOM 1883 C C . ALA B 1 47 ? -14.32 7.156 18.359 1 98.25 47 ALA B C 1
ATOM 1885 O O . ALA B 1 47 ? -13.414 6.473 17.875 1 98.25 47 ALA B O 1
ATOM 1886 N N . THR B 1 48 ? -14.242 8.414 18.594 1 98.56 48 THR B N 1
ATOM 1887 C CA . THR B 1 48 ? -12.984 9.109 18.328 1 98.56 48 THR B CA 1
ATOM 1888 C C . THR B 1 48 ? -11.883 8.578 19.234 1 98.56 48 THR B C 1
ATOM 1890 O O . THR B 1 48 ? -10.75 8.359 18.781 1 98.56 48 THR B O 1
ATOM 1893 N N . LYS B 1 49 ? -12.188 8.383 20.469 1 98.69 49 LYS B N 1
ATOM 1894 C CA . LYS B 1 49 ? -11.211 7.855 21.406 1 98.69 49 LYS B CA 1
ATOM 1895 C C . LYS B 1 49 ? -10.672 6.504 20.953 1 98.69 49 LYS B C 1
ATOM 1897 O O . LYS B 1 49 ? -9.477 6.234 21.062 1 98.69 49 LYS B O 1
ATOM 1902 N N . LYS B 1 50 ? -11.531 5.695 20.438 1 98.19 50 LYS B N 1
ATOM 1903 C CA . LYS B 1 50 ? -11.148 4.383 19.938 1 98.19 50 LYS B CA 1
ATOM 1904 C C . LYS B 1 50 ? -10.156 4.512 18.781 1 98.19 50 LYS B C 1
ATOM 1906 O O . LYS B 1 50 ? -9.266 3.674 18.625 1 98.19 50 LYS B O 1
ATOM 1911 N N . ILE B 1 51 ? -10.32 5.52 18.047 1 97.31 51 ILE B N 1
ATOM 1912 C CA . ILE B 1 51 ? -9.484 5.742 16.875 1 97.31 51 ILE B CA 1
ATOM 1913 C C . ILE B 1 51 ? -8.117 6.258 17.297 1 97.31 51 ILE B C 1
ATOM 1915 O O . ILE B 1 51 ? -7.09 5.82 16.781 1 97.31 51 ILE B O 1
ATOM 1919 N N . ILE B 1 52 ? -8.047 7.156 18.25 1 98.12 52 ILE B N 1
ATOM 1920 C CA . ILE B 1 52 ? -6.793 7.855 18.484 1 98.12 52 ILE B CA 1
ATOM 1921 C C . ILE B 1 52 ? -5.969 7.098 19.531 1 98.12 52 ILE B C 1
ATOM 1923 O O . ILE B 1 52 ? -4.762 7.32 19.656 1 98.12 52 ILE B O 1
ATOM 1927 N N . THR B 1 53 ? -6.57 6.238 20.328 1 98.56 53 THR B N 1
ATOM 1928 C CA . THR B 1 53 ? -5.855 5.516 21.375 1 98.56 53 THR B CA 1
ATOM 1929 C C . THR B 1 53 ? -4.699 4.715 20.781 1 98.56 53 THR B C 1
ATOM 1931 O O . THR B 1 53 ? -3.562 4.824 21.25 1 98.56 53 THR B O 1
ATOM 1934 N N . PRO B 1 54 ? -4.973 3.902 19.734 1 98.19 54 PRO B N 1
ATOM 1935 C CA . PRO B 1 54 ? -3.84 3.188 19.156 1 98.19 54 PRO B CA 1
ATOM 1936 C C . PRO B 1 54 ? -2.793 4.129 18.562 1 98.19 54 PRO B C 1
ATOM 1938 O O . PRO B 1 54 ? -1.604 3.803 18.531 1 98.19 54 PRO B O 1
ATOM 1941 N N . GLN B 1 55 ? -3.213 5.273 18.062 1 98.44 55 GLN B N 1
ATOM 1942 C CA . GLN B 1 55 ? -2.281 6.254 17.516 1 98.44 55 GLN B CA 1
ATOM 1943 C C . GLN B 1 55 ? -1.365 6.809 18.609 1 98.44 55 GLN B C 1
ATOM 1945 O O . GLN B 1 55 ? -0.159 6.957 18.391 1 98.44 55 GLN B O 1
ATOM 1950 N N . ILE B 1 56 ? -1.933 7.105 19.766 1 98.19 56 ILE B N 1
ATOM 1951 C CA . ILE B 1 56 ? -1.171 7.605 20.906 1 98.19 56 ILE B CA 1
ATOM 1952 C C . ILE B 1 56 ? -0.2 6.527 21.391 1 98.19 56 ILE B C 1
ATOM 1954 O O . ILE B 1 56 ? 0.963 6.816 21.688 1 98.19 56 ILE B O 1
ATOM 1958 N N . THR B 1 57 ? -0.656 5.324 21.484 1 97.94 57 THR B N 1
ATOM 1959 C CA . THR B 1 57 ? 0.184 4.203 21.891 1 97.94 57 THR B CA 1
ATOM 1960 C C . THR B 1 57 ? 1.366 4.039 20.938 1 97.94 57 THR B C 1
ATOM 1962 O O . THR B 1 57 ? 2.5 3.83 21.375 1 97.94 57 THR B O 1
ATOM 1965 N N . ALA B 1 58 ? 1.111 4.148 19.656 1 97.88 58 ALA B N 1
ATOM 1966 C CA . ALA B 1 58 ? 2.178 4.059 18.656 1 97.88 58 ALA B CA 1
ATOM 1967 C C . ALA B 1 58 ? 3.207 5.168 18.859 1 97.88 58 ALA B C 1
ATOM 1969 O O . ALA B 1 58 ? 4.414 4.926 18.75 1 97.88 58 ALA B O 1
ATOM 1970 N N . ASN B 1 59 ? 2.729 6.32 19.141 1 97.69 59 ASN B N 1
ATOM 1971 C CA . ASN B 1 59 ? 3.588 7.48 19.359 1 97.69 59 ASN B CA 1
ATOM 1972 C C . ASN B 1 59 ? 4.488 7.289 20.562 1 97.69 59 ASN B C 1
ATOM 1974 O O . ASN B 1 59 ? 5.48 8 20.734 1 97.69 59 ASN B O 1
ATOM 1978 N N . GLN B 1 60 ? 4.156 6.402 21.438 1 96.12 60 GLN B N 1
ATOM 1979 C CA . GLN B 1 60 ? 4.867 6.238 22.688 1 96.12 60 GLN B CA 1
ATOM 1980 C C . GLN B 1 60 ? 5.91 5.133 22.594 1 96.12 60 GLN B C 1
ATOM 1982 O O . GLN B 1 60 ? 6.684 4.914 23.531 1 96.12 60 GLN B O 1
ATOM 1987 N N . GLN B 1 61 ? 5.91 4.496 21.516 1 95.81 61 GLN B N 1
ATOM 1988 C CA . GLN B 1 61 ? 6.902 3.439 21.344 1 95.81 61 GLN B CA 1
ATOM 1989 C C . GLN B 1 61 ? 8.312 4.02 21.266 1 95.81 61 GLN B C 1
ATOM 1991 O O . GLN B 1 61 ? 8.5 5.168 20.859 1 95.81 61 GLN B O 1
ATOM 1996 N N . GLN B 1 62 ? 9.266 3.199 21.672 1 93.44 62 GLN B N 1
ATOM 1997 C CA . GLN B 1 62 ? 10.656 3.615 21.578 1 93.44 62 GLN B CA 1
ATOM 1998 C C . GLN B 1 62 ? 11.07 3.846 20.125 1 93.44 62 GLN B C 1
ATOM 2000 O O . GLN B 1 62 ? 11.672 4.871 19.797 1 93.44 62 GLN B O 1
ATOM 2005 N N . ASP B 1 63 ? 10.742 2.869 19.312 1 94.44 63 ASP B N 1
ATOM 2006 C CA . ASP B 1 63 ? 10.93 3 17.875 1 94.44 63 ASP B CA 1
ATOM 2007 C C . ASP B 1 63 ? 9.594 3.201 17.172 1 94.44 63 ASP B C 1
ATOM 2009 O O . ASP B 1 63 ? 8.945 2.232 16.766 1 94.44 63 ASP B O 1
ATOM 2013 N N . ILE B 1 64 ? 9.312 4.48 16.969 1 96.88 64 ILE B N 1
ATOM 2014 C CA . ILE B 1 64 ? 8.016 4.812 16.391 1 96.88 64 ILE B CA 1
ATOM 2015 C C . ILE B 1 64 ? 8.016 4.473 14.891 1 96.88 64 ILE B C 1
ATOM 2017 O O . ILE B 1 64 ? 8.961 4.82 14.172 1 96.88 64 ILE B O 1
ATOM 2021 N N . VAL B 1 65 ? 6.906 3.871 14.422 1 97.5 65 VAL B N 1
ATOM 2022 C CA . VAL B 1 65 ? 6.793 3.557 13 1 97.5 65 VAL B CA 1
ATOM 2023 C C . VAL B 1 65 ? 5.562 4.246 12.414 1 97.5 65 VAL B C 1
ATOM 2025 O O . VAL B 1 65 ? 5.48 4.457 11.203 1 97.5 65 VAL B O 1
ATOM 2028 N N . ASN B 1 66 ? 4.645 4.543 13.219 1 98.44 66 ASN B N 1
ATOM 2029 C CA . ASN B 1 66 ? 3.467 5.316 12.836 1 98.44 66 ASN B CA 1
ATOM 2030 C C . ASN B 1 66 ? 3.316 6.566 13.695 1 98.44 66 ASN B C 1
ATOM 2032 O O . ASN B 1 66 ? 2.939 6.48 14.867 1 98.44 66 ASN B O 1
ATOM 2036 N N . TYR B 1 67 ? 3.553 7.637 13.109 1 98.56 67 TYR B N 1
ATOM 2037 C CA . TYR B 1 67 ? 3.451 8.922 13.797 1 98.56 67 TYR B CA 1
ATOM 2038 C C . TYR B 1 67 ? 2.088 9.562 13.555 1 98.56 67 TYR B C 1
ATOM 2040 O O . TYR B 1 67 ? 1.552 9.5 12.445 1 98.56 67 TYR B O 1
ATOM 2048 N N . THR B 1 68 ? 1.591 10.164 14.57 1 98.81 68 THR B N 1
ATOM 2049 C CA . THR B 1 68 ? 0.463 11.078 14.438 1 98.81 68 THR B CA 1
ATOM 2050 C C . THR B 1 68 ? 0.758 12.406 15.125 1 98.81 68 THR B C 1
ATOM 2052 O O . THR B 1 68 ? 0.955 12.445 16.344 1 98.81 68 THR B O 1
ATOM 2055 N N . PHE B 1 69 ? 0.708 13.414 14.336 1 98.81 69 PHE B N 1
ATOM 2056 C CA . PHE B 1 69 ? 1.056 14.742 14.828 1 98.81 69 PHE B CA 1
ATOM 2057 C C . PHE B 1 69 ? -0.185 15.617 14.938 1 98.81 69 PHE B C 1
ATOM 2059 O O . PHE B 1 69 ? -1.062 15.57 14.07 1 98.81 69 PHE B O 1
ATOM 2066 N N . ALA B 1 70 ? -0.217 16.375 15.961 1 98.81 70 ALA B N 1
ATOM 2067 C CA . ALA B 1 70 ? -1.056 17.562 15.984 1 98.81 70 ALA B CA 1
ATOM 2068 C C . ALA B 1 70 ? -0.371 18.734 15.281 1 98.81 70 ALA B C 1
ATOM 2070 O O . ALA B 1 70 ? 0.825 18.969 15.469 1 98.81 70 ALA B O 1
ATOM 2071 N N . ILE B 1 71 ? -1.115 19.375 14.492 1 98.88 71 ILE B N 1
ATOM 2072 C CA . ILE B 1 71 ? -0.664 20.625 13.891 1 98.88 71 ILE B CA 1
ATOM 2073 C C . ILE B 1 71 ? -1.19 21.812 14.703 1 98.88 71 ILE B C 1
ATOM 2075 O O . ILE B 1 71 ? -2.402 21.969 14.852 1 98.88 71 ILE B O 1
ATOM 2079 N N . GLU B 1 72 ? -0.286 22.641 15.164 1 98.75 72 GLU B N 1
ATOM 2080 C CA . GLU B 1 72 ? -0.659 23.797 15.977 1 98.75 72 GLU B CA 1
ATOM 2081 C C . GLU B 1 72 ? -0.131 25.094 15.359 1 98.75 72 GLU B C 1
ATOM 2083 O O . GLU B 1 72 ? 0.996 25.141 14.859 1 98.75 72 GLU B O 1
ATOM 2088 N N . GLU B 1 73 ? -1.001 26.062 15.367 1 98.25 73 GLU B N 1
ATOM 2089 C CA . GLU B 1 73 ? -0.5 27.391 15.062 1 98.25 73 GLU B CA 1
ATOM 2090 C C . GLU B 1 73 ? 0.43 27.906 16.156 1 98.25 73 GLU B C 1
ATOM 2092 O O . GLU B 1 73 ? 0.069 27.891 17.344 1 98.25 73 GLU B O 1
ATOM 2097 N N . LEU B 1 74 ? 1.551 28.359 15.766 1 96.81 74 LEU B N 1
ATOM 2098 C CA . LEU B 1 74 ? 2.6 28.688 16.719 1 96.81 74 LEU B CA 1
ATOM 2099 C C . LEU B 1 74 ? 2.193 29.891 17.578 1 96.81 74 LEU B C 1
ATOM 2101 O O . LEU B 1 74 ? 2.396 29.891 18.797 1 96.81 74 LEU B O 1
ATOM 2105 N N . ASN B 1 75 ? 1.625 30.922 17.062 1 95.69 75 ASN B N 1
ATOM 2106 C CA . ASN B 1 75 ? 1.338 32.156 17.75 1 95.69 75 ASN B CA 1
ATOM 2107 C C . ASN B 1 75 ? 0.204 32 18.75 1 95.69 75 ASN B C 1
ATOM 2109 O O . ASN B 1 75 ? 0.207 32.656 19.812 1 95.69 75 ASN B O 1
ATOM 2113 N N . THR B 1 76 ? -0.751 31.094 18.484 1 97 76 THR B N 1
ATOM 2114 C CA . THR B 1 76 ? -1.945 31 19.312 1 97 76 THR B CA 1
ATOM 2115 C C . THR B 1 76 ? -1.948 29.688 20.109 1 97 76 THR B C 1
ATOM 2117 O O . THR B 1 76 ? -2.688 29.562 21.078 1 97 76 THR B O 1
ATOM 2120 N N . GLY B 1 77 ? -1.183 28.75 19.641 1 97.38 77 GLY B N 1
ATOM 2121 C CA . GLY B 1 77 ? -1.232 27.438 20.25 1 97.38 77 GLY B CA 1
ATOM 2122 C C . GLY B 1 77 ? -2.469 26.641 19.859 1 97.38 77 GLY B C 1
ATOM 2123 O O . GLY B 1 77 ? -2.744 25.594 20.422 1 97.38 77 GLY B O 1
ATOM 2124 N N . THR B 1 78 ? -3.168 27.125 18.906 1 98.12 78 THR B N 1
ATOM 2125 C CA . THR B 1 78 ? -4.434 26.531 18.484 1 98.12 78 THR B CA 1
ATOM 2126 C C . THR B 1 78 ? -4.199 25.281 17.656 1 98.12 78 THR B C 1
ATOM 2128 O O . THR B 1 78 ? -3.385 25.281 16.734 1 98.12 78 THR B O 1
ATOM 2131 N N . PHE B 1 79 ? -4.906 24.156 18.062 1 98.75 79 PHE B N 1
ATOM 2132 C CA . PHE B 1 79 ? -4.957 22.953 17.234 1 98.75 79 PHE B CA 1
ATOM 2133 C C . PHE B 1 79 ? -5.688 23.234 15.93 1 98.75 79 PHE B C 1
ATOM 2135 O O . PHE B 1 79 ? -6.852 23.641 15.938 1 98.75 79 PHE B O 1
ATOM 2142 N N . ILE B 1 80 ? -4.965 22.938 14.82 1 98.62 80 ILE B N 1
ATOM 2143 C CA . ILE B 1 80 ? -5.656 23.297 13.586 1 98.62 80 ILE B CA 1
ATOM 2144 C C . ILE B 1 80 ? -5.766 22.062 12.688 1 98.62 80 ILE B C 1
ATOM 2146 O O . ILE B 1 80 ? -6.371 22.109 11.617 1 98.62 80 ILE B O 1
ATOM 2150 N N . GLY B 1 81 ? -5.168 20.906 13.102 1 98.75 81 GLY B N 1
ATOM 2151 C CA . GLY B 1 81 ? -5.281 19.719 12.266 1 98.75 81 GLY B CA 1
ATOM 2152 C C . GLY B 1 81 ? -4.414 18.578 12.734 1 98.75 81 GLY B C 1
ATOM 2153 O O . GLY B 1 81 ? -3.857 18.625 13.836 1 98.75 81 GLY B O 1
ATOM 2154 N N . LEU B 1 82 ? -4.379 17.469 11.914 1 98.75 82 LEU B N 1
ATOM 2155 C CA . LEU B 1 82 ? -3.615 16.25 12.141 1 98.75 82 LEU B CA 1
ATOM 2156 C C . LEU B 1 82 ? -2.76 15.906 10.922 1 98.75 82 LEU B C 1
ATOM 2158 O O . LEU B 1 82 ? -3.139 16.203 9.789 1 98.75 82 LEU B O 1
ATOM 2162 N N . LEU B 1 83 ? -1.711 15.297 11.234 1 98.75 83 LEU B N 1
ATOM 2163 C CA . LEU B 1 83 ? -0.853 14.734 10.195 1 98.75 83 LEU B CA 1
ATOM 2164 C C . LEU B 1 83 ? -0.336 13.359 10.602 1 98.75 83 LEU B C 1
ATOM 2166 O O . LEU B 1 83 ? 0.208 13.195 11.695 1 98.75 83 LEU B O 1
ATOM 2170 N N . GLY B 1 84 ? -0.561 12.422 9.773 1 98.69 84 GLY B N 1
ATOM 2171 C CA . GLY B 1 84 ? -0.034 11.078 9.961 1 98.69 84 GLY B CA 1
ATOM 2172 C C . GLY B 1 84 ? 1.152 10.773 9.062 1 98.69 84 GLY B C 1
ATOM 2173 O O . GLY B 1 84 ? 1.205 11.227 7.918 1 98.69 84 GLY B O 1
ATOM 2174 N N . PHE B 1 85 ? 2.01 10.047 9.586 1 98.88 85 PHE B N 1
ATOM 2175 C CA . PHE B 1 85 ? 3.24 9.656 8.906 1 98.88 85 PHE B CA 1
ATOM 2176 C C . PHE B 1 85 ? 3.607 8.219 9.234 1 98.88 85 PHE B C 1
ATOM 2178 O O . PHE B 1 85 ? 4.164 7.938 10.297 1 98.88 85 PHE B O 1
ATOM 2185 N N . ASN B 1 86 ? 3.373 7.301 8.297 1 98.81 86 ASN B N 1
ATOM 2186 C CA . ASN B 1 86 ? 3.488 5.863 8.523 1 98.81 86 ASN B CA 1
ATOM 2187 C C . ASN B 1 86 ? 4.695 5.277 7.801 1 98.81 86 ASN B C 1
ATOM 2189 O O . ASN B 1 86 ? 4.746 5.277 6.57 1 98.81 86 ASN B O 1
ATOM 2193 N N . LEU B 1 87 ? 5.586 4.715 8.555 1 98.75 87 LEU B N 1
ATOM 2194 C CA . LEU B 1 87 ? 6.797 4.133 7.984 1 98.75 87 LEU B CA 1
ATOM 2195 C C . LEU B 1 87 ? 6.531 2.723 7.473 1 98.75 87 LEU B C 1
ATOM 2197 O O . LEU B 1 87 ? 5.816 1.949 8.109 1 98.75 87 LEU B O 1
ATOM 2201 N N . GLY B 1 88 ? 7.082 2.465 6.309 1 97.69 88 GLY B N 1
ATOM 2202 C CA . GLY B 1 88 ? 7.129 1.088 5.844 1 97.69 88 GLY B CA 1
ATOM 2203 C C . GLY B 1 88 ? 8.219 0.267 6.512 1 97.69 88 GLY B C 1
ATOM 2204 O O . GLY B 1 88 ? 8.852 0.725 7.465 1 97.69 88 GLY B O 1
ATOM 2205 N N . SER B 1 89 ? 8.375 -0.951 5.984 1 95.31 89 SER B N 1
ATOM 2206 C CA . SER B 1 89 ? 9.453 -1.774 6.516 1 95.31 89 SER B CA 1
ATOM 2207 C C . SER B 1 89 ? 10.812 -1.127 6.27 1 95.31 89 SER B C 1
ATOM 2209 O O . SER B 1 89 ? 10.984 -0.385 5.301 1 95.31 89 SER B O 1
ATOM 2211 N N . LYS B 1 90 ? 11.711 -1.432 7.133 1 95.62 90 LYS B N 1
ATOM 2212 C CA . LYS B 1 90 ? 13.039 -0.824 7.086 1 95.62 90 LYS B CA 1
ATOM 2213 C C . LYS B 1 90 ? 13.711 -1.081 5.742 1 95.62 90 LYS B C 1
ATOM 2215 O O . LYS B 1 90 ? 14.406 -0.21 5.211 1 95.62 90 LYS B O 1
ATOM 2220 N N . LYS B 1 91 ? 13.461 -2.213 5.184 1 94.94 91 LYS B N 1
ATOM 2221 C CA . LYS B 1 91 ? 14.078 -2.609 3.926 1 94.94 91 LYS B CA 1
ATOM 2222 C C . LYS B 1 91 ? 13.68 -1.671 2.793 1 94.94 91 LYS B C 1
ATOM 2224 O O . LYS B 1 91 ? 14.469 -1.409 1.884 1 94.94 91 LYS B O 1
ATOM 2229 N N . TYR B 1 92 ? 12.531 -1.127 2.852 1 97.62 92 TYR B N 1
ATOM 2230 C CA . TYR B 1 92 ? 12.023 -0.3 1.765 1 97.62 92 TYR B CA 1
ATOM 2231 C C . TYR B 1 92 ? 12.273 1.178 2.037 1 97.62 92 TYR B C 1
ATOM 2233 O O . TYR B 1 92 ? 12.125 2.014 1.144 1 97.62 92 TYR B O 1
ATOM 2241 N N . ASN B 1 93 ? 12.57 1.544 3.262 1 98.12 93 ASN B N 1
ATOM 2242 C CA . ASN B 1 93 ? 12.977 2.881 3.68 1 98.12 93 ASN B CA 1
ATOM 2243 C C . ASN B 1 93 ? 12.047 3.953 3.113 1 98.12 93 ASN B C 1
ATOM 2245 O O . ASN B 1 93 ? 12.508 4.934 2.525 1 98.12 93 ASN B O 1
ATOM 2249 N N . ASN B 1 94 ? 10.789 3.709 3.242 1 98.81 94 ASN B N 1
ATOM 2250 C CA . ASN B 1 94 ? 9.773 4.621 2.729 1 98.81 94 ASN B CA 1
ATOM 2251 C C . ASN B 1 94 ? 8.703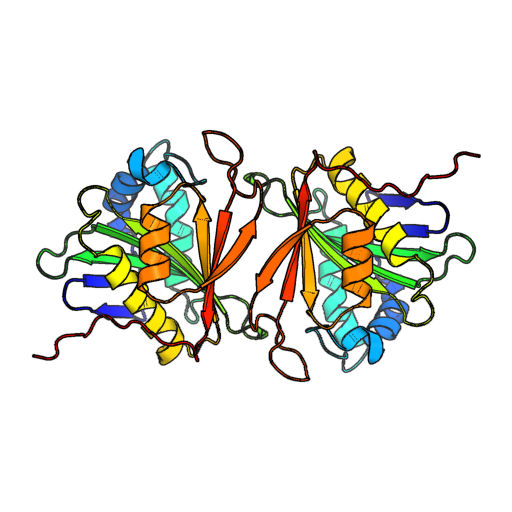 4.926 3.777 1 98.81 94 ASN B C 1
ATOM 2253 O O . ASN B 1 94 ? 8.75 4.387 4.883 1 98.81 94 ASN B O 1
ATOM 2257 N N . ALA B 1 95 ? 7.809 5.895 3.463 1 98.88 95 ALA B N 1
ATOM 2258 C CA . ALA B 1 95 ? 6.688 6.246 4.328 1 98.88 95 ALA B CA 1
ATOM 2259 C C . ALA B 1 95 ? 5.52 6.797 3.512 1 98.88 95 ALA B C 1
ATOM 2261 O O . ALA B 1 95 ? 5.68 7.137 2.338 1 98.88 95 ALA B O 1
ATOM 2262 N N . GLU B 1 96 ? 4.422 6.793 4.117 1 98.88 96 GLU B N 1
ATOM 2263 C CA . GLU B 1 96 ? 3.221 7.445 3.6 1 98.88 96 GLU B CA 1
ATOM 2264 C C . GLU B 1 96 ? 2.748 8.555 4.535 1 98.88 96 GLU B C 1
ATOM 2266 O O . GLU B 1 96 ? 2.754 8.383 5.758 1 98.88 96 GLU B O 1
ATOM 2271 N N . VAL B 1 97 ? 2.348 9.648 3.916 1 98.88 97 VAL B N 1
ATOM 2272 C CA . VAL B 1 97 ? 1.906 10.781 4.719 1 98.88 97 VAL B CA 1
ATOM 2273 C C . VAL B 1 97 ? 0.456 11.117 4.379 1 98.88 97 VAL B C 1
ATOM 2275 O O . VAL B 1 97 ? 0.027 10.969 3.232 1 98.88 97 VAL B O 1
ATOM 2278 N N . TYR B 1 98 ? -0.301 11.484 5.359 1 98.38 98 TYR B N 1
ATOM 2279 C CA . TYR B 1 98 ? -1.631 12.062 5.203 1 98.38 98 TYR B CA 1
ATOM 2280 C C . TYR B 1 98 ? -1.834 13.227 6.164 1 98.38 98 TYR B C 1
ATOM 2282 O O . TYR B 1 98 ? -1.09 13.375 7.137 1 98.38 98 TYR B O 1
ATOM 2290 N N . TYR B 1 99 ? -2.84 14.055 5.891 1 98.31 99 TYR B N 1
ATOM 2291 C CA . TYR B 1 99 ? -3.127 15.203 6.75 1 98.31 99 TYR B CA 1
ATOM 2292 C C . TYR B 1 99 ? -4.586 15.625 6.621 1 98.31 99 TYR B C 1
ATOM 2294 O O . TYR B 1 99 ? -5.238 15.336 5.617 1 98.31 99 TYR B O 1
ATOM 2302 N N . LYS B 1 100 ? -5.031 16.203 7.613 1 97.81 100 LYS B N 1
ATOM 2303 C CA . LYS B 1 100 ? -6.383 16.75 7.754 1 97.81 100 LYS B CA 1
ATOM 2304 C C . LYS B 1 100 ? -6.375 18.047 8.555 1 97.81 100 LYS B C 1
ATOM 2306 O O . LYS B 1 100 ? -5.922 18.078 9.695 1 97.81 100 LYS B O 1
ATOM 2311 N N . LEU B 1 101 ? -6.801 19.078 7.938 1 98.25 101 LEU B N 1
ATOM 2312 C CA . LEU B 1 101 ? -6.852 20.359 8.633 1 98.25 101 LEU B CA 1
ATOM 2313 C C . LEU B 1 101 ? -8.289 20.875 8.734 1 98.25 101 LEU B C 1
ATOM 2315 O O . LEU B 1 101 ? -9.102 20.625 7.84 1 98.25 101 LEU B O 1
ATOM 2319 N N . ASN B 1 102 ? -8.531 21.594 9.805 1 98.12 102 ASN B N 1
ATOM 2320 C CA . ASN B 1 102 ? -9.797 22.312 9.969 1 98.12 102 ASN B CA 1
ATOM 2321 C C . ASN B 1 102 ? -10.055 23.266 8.812 1 98.12 102 ASN B C 1
ATOM 2323 O O . ASN B 1 102 ? -9.148 23.969 8.367 1 98.12 102 ASN B O 1
ATOM 2327 N N . ILE B 1 103 ? -11.281 23.281 8.391 1 97.06 103 ILE B N 1
ATOM 2328 C CA . ILE B 1 103 ? -11.688 24.031 7.199 1 97.06 103 ILE B CA 1
ATOM 2329 C C . ILE B 1 103 ? -11.406 25.516 7.406 1 97.06 103 ILE B C 1
ATOM 2331 O O . ILE B 1 103 ? -11.086 26.234 6.449 1 97.06 103 ILE B O 1
ATOM 2335 N N . ASP B 1 104 ? -11.43 26 8.609 1 97.19 104 ASP B N 1
ATOM 2336 C CA . ASP B 1 104 ? -11.188 27.406 8.906 1 97.19 104 ASP B CA 1
ATOM 2337 C C . ASP B 1 104 ? -9.75 27.797 8.57 1 97.19 104 ASP B C 1
ATOM 2339 O O . ASP B 1 104 ? -9.43 28.984 8.477 1 97.19 104 ASP B O 1
ATOM 2343 N N . TYR B 1 105 ? -8.953 26.828 8.352 1 97.5 105 TYR B N 1
ATOM 2344 C CA . TYR B 1 105 ? -7.535 27.109 8.141 1 97.5 105 TYR B CA 1
ATOM 2345 C C . TYR B 1 105 ? -7.102 26.688 6.742 1 97.5 105 TYR B C 1
ATOM 2347 O O . TYR B 1 105 ? -5.906 26.656 6.438 1 97.5 105 TYR B O 1
ATOM 2355 N N . TRP B 1 106 ? -8.039 26.359 5.863 1 97.25 106 TRP B N 1
ATOM 2356 C CA . TRP B 1 106 ? -7.754 26.031 4.469 1 97.25 106 TRP B CA 1
ATOM 2357 C C . TRP B 1 106 ? -7.383 27.297 3.688 1 97.25 106 TRP B C 1
ATOM 2359 O O . TRP B 1 106 ? -7.785 28.406 4.055 1 97.25 106 TRP B O 1
ATOM 2369 N N . GLY B 1 107 ? -6.586 27.078 2.686 1 96.31 107 GLY B N 1
ATOM 2370 C CA . GLY B 1 107 ? -6.281 28.156 1.765 1 96.31 107 GLY B CA 1
ATOM 2371 C C . GLY B 1 107 ? -5.281 29.156 2.322 1 96.31 107 GLY B C 1
ATOM 2372 O O . GLY B 1 107 ? -5.129 30.266 1.79 1 96.31 107 GLY B O 1
ATOM 2373 N N . LYS B 1 108 ? -4.645 28.766 3.393 1 96.75 108 LYS B N 1
ATOM 2374 C CA . LYS B 1 108 ? -3.713 29.672 4.047 1 96.75 108 LYS B CA 1
ATOM 2375 C C . LYS B 1 108 ? -2.283 29.156 3.973 1 96.75 108 LYS B C 1
ATOM 2377 O O . LYS B 1 108 ? -1.38 29.703 4.605 1 96.75 108 LYS B O 1
ATOM 2382 N N . GLY B 1 109 ? -2.064 28.031 3.336 1 97.19 109 GLY B N 1
ATOM 2383 C CA . GLY B 1 109 ? -0.731 27.484 3.141 1 97.19 109 GLY B CA 1
ATOM 2384 C C . GLY B 1 109 ? -0.265 26.609 4.293 1 97.19 109 GLY B C 1
ATOM 2385 O O . GLY B 1 109 ? 0.863 26.125 4.289 1 97.19 109 GLY B O 1
ATOM 2386 N N . TYR B 1 110 ? -1.108 26.344 5.27 1 98.06 110 TYR B N 1
ATOM 2387 C CA . TYR B 1 110 ? -0.716 25.609 6.469 1 98.06 110 TYR B CA 1
ATOM 2388 C C . TYR B 1 110 ? -0.414 24.156 6.141 1 98.06 110 TYR B C 1
ATOM 2390 O O . TYR B 1 110 ? 0.549 23.594 6.66 1 98.06 110 TYR B O 1
ATOM 2398 N N . ALA B 1 111 ? -1.212 23.578 5.277 1 98.19 111 ALA B N 1
ATOM 2399 C CA . ALA B 1 111 ? -0.962 22.188 4.914 1 98.19 111 ALA B CA 1
ATOM 2400 C C . ALA B 1 111 ? 0.375 22.031 4.191 1 98.19 111 ALA B C 1
ATOM 2402 O O . ALA B 1 111 ? 1.135 21.109 4.461 1 98.19 111 ALA B O 1
ATOM 2403 N N . THR B 1 112 ? 0.631 22.969 3.283 1 97.75 112 THR B N 1
ATOM 2404 C CA . THR B 1 112 ? 1.906 22.969 2.574 1 97.75 112 THR B CA 1
ATOM 2405 C C . THR B 1 112 ? 3.07 23.094 3.553 1 97.75 112 THR B C 1
ATOM 2407 O O . THR B 1 112 ? 4.051 22.344 3.463 1 97.75 112 THR B O 1
ATOM 2410 N N . GLU B 1 113 ? 2.912 23.984 4.477 1 97.19 113 GLU B N 1
ATOM 2411 C CA . GLU B 1 113 ? 3.947 24.203 5.48 1 97.19 113 GLU B CA 1
ATOM 2412 C C . GLU B 1 113 ? 4.152 22.969 6.352 1 97.19 113 GLU B C 1
ATOM 2414 O O . GLU B 1 113 ? 5.289 22.562 6.586 1 97.19 113 GLU B O 1
ATOM 2419 N N . ALA B 1 114 ? 3.098 22.375 6.805 1 98.31 114 ALA B N 1
ATOM 2420 C CA . ALA B 1 114 ? 3.166 21.172 7.637 1 98.31 114 ALA B CA 1
ATOM 2421 C C . ALA B 1 114 ? 3.805 20.016 6.879 1 98.31 114 ALA B C 1
ATOM 2423 O O . ALA B 1 114 ? 4.648 19.297 7.426 1 98.31 114 ALA B O 1
ATOM 2424 N N . LEU B 1 115 ? 3.396 19.844 5.641 1 98.25 115 LEU B N 1
ATOM 2425 C CA . LEU B 1 115 ? 3.922 18.75 4.828 1 98.25 115 LEU B CA 1
ATOM 2426 C C . LEU B 1 115 ? 5.414 18.922 4.574 1 98.25 115 LEU B C 1
ATOM 2428 O O . LEU B 1 115 ? 6.18 17.969 4.625 1 98.25 115 LEU B O 1
ATOM 2432 N N . ASN B 1 116 ? 5.824 20.125 4.332 1 97.69 116 ASN B N 1
ATOM 2433 C CA . ASN B 1 116 ? 7.25 20.375 4.156 1 97.69 116 ASN B CA 1
ATOM 2434 C C . ASN B 1 116 ? 8.047 20 5.402 1 97.69 116 ASN B C 1
ATOM 2436 O O . ASN B 1 116 ? 9.133 19.422 5.305 1 97.69 116 ASN B O 1
ATOM 2440 N N . LEU B 1 117 ? 7.516 20.281 6.562 1 97.19 117 LEU B N 1
ATOM 2441 C CA . LEU B 1 117 ? 8.164 19.922 7.812 1 97.19 117 LEU B CA 1
ATOM 2442 C C . LEU B 1 117 ? 8.336 18.406 7.918 1 97.19 117 LEU B C 1
ATOM 2444 O O . LEU B 1 117 ? 9.398 17.922 8.312 1 97.19 117 LEU B O 1
ATOM 2448 N N . ILE B 1 118 ? 7.355 17.75 7.527 1 98.19 118 ILE B N 1
ATOM 2449 C CA . ILE B 1 118 ? 7.383 16.297 7.668 1 98.19 118 ILE B CA 1
ATOM 2450 C C . ILE B 1 118 ? 8.328 15.688 6.629 1 98.19 118 ILE B C 1
ATOM 2452 O O . ILE B 1 118 ? 9.008 14.703 6.902 1 98.19 118 ILE B O 1
ATOM 2456 N N . LEU B 1 119 ? 8.289 16.25 5.465 1 98.31 119 LEU B N 1
ATOM 2457 C CA . LEU B 1 119 ? 9.242 15.781 4.461 1 98.31 119 LEU B CA 1
ATOM 2458 C C . LEU B 1 119 ? 10.68 15.969 4.945 1 98.31 119 LEU B C 1
ATOM 2460 O O . LEU B 1 119 ? 11.5 15.062 4.824 1 98.31 119 LEU B O 1
ATOM 2464 N N . ASP B 1 120 ? 10.969 17.109 5.57 1 97.25 120 ASP B N 1
ATOM 2465 C CA . ASP B 1 120 ? 12.289 17.344 6.137 1 97.25 120 ASP B CA 1
ATOM 2466 C C . ASP B 1 120 ? 12.609 16.344 7.242 1 97.25 120 ASP B C 1
ATOM 2468 O O . ASP B 1 120 ? 13.688 15.742 7.254 1 97.25 120 ASP B O 1
ATOM 2472 N N . PHE B 1 121 ? 11.695 16.188 8.125 1 98.12 121 PHE B N 1
ATOM 2473 C CA . PHE B 1 121 ? 11.867 15.227 9.211 1 98.12 121 PHE B CA 1
ATOM 2474 C C . PHE B 1 121 ? 12.141 13.828 8.664 1 98.12 121 PHE B C 1
ATOM 2476 O O . PHE B 1 121 ? 13.062 13.141 9.125 1 98.12 121 PHE B O 1
ATOM 2483 N N . GLY B 1 122 ? 11.359 13.406 7.648 1 98.44 122 GLY B N 1
ATOM 2484 C CA . GLY B 1 122 ? 11.508 12.086 7.051 1 98.44 122 GLY B CA 1
ATOM 2485 C C . GLY B 1 122 ? 12.844 11.883 6.371 1 98.44 122 GLY B C 1
ATOM 2486 O O . GLY B 1 122 ? 13.492 10.852 6.559 1 98.44 122 GLY B O 1
ATOM 2487 N N . PHE B 1 123 ? 13.297 12.867 5.625 1 98.25 123 PHE B N 1
ATOM 2488 C CA . PHE B 1 123 ? 14.5 12.688 4.812 1 98.25 123 PHE B CA 1
ATOM 2489 C C . PHE B 1 123 ? 15.75 12.992 5.625 1 98.25 123 PHE B C 1
ATOM 2491 O O . PHE B 1 123 ? 16.781 12.32 5.473 1 98.25 123 PHE B O 1
ATOM 2498 N N . TYR B 1 124 ? 15.711 13.953 6.559 1 96.81 124 TYR B N 1
ATOM 2499 C CA . TYR B 1 124 ? 16.938 14.367 7.234 1 96.81 124 TYR B CA 1
ATOM 2500 C C . TYR B 1 124 ? 17.078 13.664 8.578 1 96.81 124 TYR B C 1
ATOM 2502 O O . TYR B 1 124 ? 18.188 13.305 8.977 1 96.81 124 TYR B O 1
ATOM 2510 N N . ASN B 1 125 ? 16 13.516 9.297 1 96.69 125 ASN B N 1
ATOM 2511 C CA . ASN B 1 125 ? 16.094 12.891 10.609 1 96.69 125 ASN B CA 1
ATOM 2512 C C . ASN B 1 125 ? 15.953 11.375 10.523 1 96.69 125 ASN B C 1
ATOM 2514 O O . ASN B 1 125 ? 16.719 10.641 11.148 1 96.69 125 ASN B O 1
ATOM 2518 N N . LEU B 1 126 ? 15.008 10.906 9.719 1 97.88 126 LEU B N 1
ATOM 2519 C CA . LEU B 1 126 ? 14.75 9.477 9.641 1 97.88 126 LEU B CA 1
ATOM 2520 C C . LEU B 1 126 ? 15.523 8.844 8.484 1 97.88 126 LEU B C 1
ATOM 2522 O O . LEU B 1 126 ? 15.562 7.621 8.344 1 97.88 126 LEU B O 1
ATOM 2526 N N . LYS B 1 127 ? 16.062 9.68 7.586 1 98.06 127 LYS B N 1
ATOM 2527 C CA . LYS B 1 127 ? 16.891 9.25 6.473 1 98.06 127 LYS B CA 1
ATOM 2528 C C . LYS B 1 127 ? 16.125 8.32 5.535 1 98.06 127 LYS B C 1
ATOM 2530 O O . LYS B 1 127 ? 16.656 7.305 5.082 1 98.06 127 LYS B O 1
ATOM 2535 N N . LEU B 1 128 ? 14.922 8.656 5.301 1 98.69 128 LEU B N 1
ATOM 2536 C CA . LEU B 1 128 ? 14.094 7.887 4.379 1 98.69 128 LEU B CA 1
ATOM 2537 C C . LEU B 1 128 ? 14.555 8.094 2.938 1 98.69 128 LEU B C 1
ATOM 2539 O O . LEU B 1 128 ? 15.203 9.094 2.625 1 98.69 128 LEU B O 1
ATOM 2543 N N . HIS B 1 129 ? 14.188 7.145 2.062 1 98.69 129 HIS B N 1
ATOM 2544 C CA . HIS B 1 129 ? 14.492 7.18 0.636 1 98.69 129 HIS B CA 1
ATOM 2545 C C . HIS B 1 129 ? 13.328 7.75 -0.161 1 98.69 129 HIS B C 1
ATOM 2547 O O . HIS B 1 129 ? 13.531 8.414 -1.181 1 98.69 129 HIS B O 1
ATOM 2553 N N . ARG B 1 130 ? 12.148 7.527 0.296 1 98.81 130 ARG B N 1
ATOM 2554 C CA . ARG B 1 130 ? 10.938 7.805 -0.48 1 98.81 130 ARG B CA 1
ATOM 2555 C C . ARG B 1 130 ? 9.75 8.078 0.435 1 98.81 130 ARG B C 1
ATOM 2557 O O . ARG B 1 130 ? 9.555 7.383 1.434 1 98.81 130 ARG B O 1
ATOM 2564 N N . ILE B 1 131 ? 8.961 9.117 0.149 1 98.94 131 ILE B N 1
ATOM 2565 C CA . ILE B 1 131 ? 7.723 9.414 0.857 1 98.94 131 ILE B CA 1
ATOM 2566 C C . ILE B 1 131 ? 6.57 9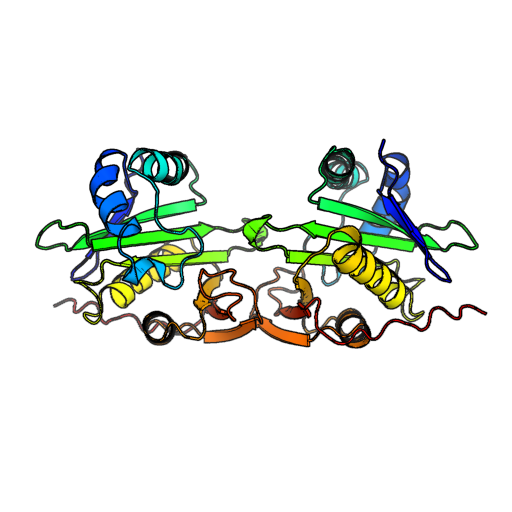.516 -0.141 1 98.94 131 ILE B C 1
ATOM 2568 O O . ILE B 1 131 ? 6.691 10.188 -1.17 1 98.94 131 ILE B O 1
ATOM 2572 N N . ALA B 1 132 ? 5.5 8.805 0.133 1 98.94 132 ALA B N 1
ATOM 2573 C CA . ALA B 1 132 ? 4.348 8.766 -0.765 1 98.94 132 ALA B CA 1
ATOM 2574 C C . ALA B 1 132 ? 3.107 9.344 -0.087 1 98.94 132 ALA B C 1
ATOM 2576 O O . ALA B 1 132 ? 3.07 9.484 1.138 1 98.94 132 ALA B O 1
ATOM 2577 N N . ALA B 1 133 ? 2.148 9.703 -0.896 1 98.81 133 ALA B N 1
ATOM 2578 C CA . ALA B 1 133 ? 0.818 10.133 -0.471 1 98.81 133 ALA B CA 1
ATOM 2579 C C . ALA B 1 133 ? -0.219 9.852 -1.557 1 98.81 133 ALA B C 1
ATOM 2581 O O . ALA B 1 133 ? 0.117 9.789 -2.742 1 98.81 133 ALA B O 1
ATOM 2582 N N . GLY B 1 134 ? -1.403 9.656 -1.119 1 98.31 134 GLY B N 1
ATOM 2583 C CA . GLY B 1 134 ? -2.535 9.555 -2.025 1 98.31 134 GLY B CA 1
ATOM 2584 C C . GLY B 1 134 ? -3.619 10.578 -1.746 1 98.31 134 GLY B C 1
ATOM 2585 O O . GLY B 1 134 ? -3.729 11.086 -0.628 1 98.31 134 GLY B O 1
ATOM 2586 N N . CYS B 1 135 ? -4.398 10.883 -2.771 1 98.12 135 CYS B N 1
ATOM 2587 C CA . CYS B 1 135 ? -5.578 11.711 -2.564 1 98.12 135 CYS B CA 1
ATOM 2588 C C . CYS B 1 135 ? -6.648 11.414 -3.609 1 98.12 135 CYS B C 1
ATOM 2590 O O . CYS B 1 135 ? -6.328 11.031 -4.738 1 98.12 135 CYS B O 1
ATOM 2592 N N . ALA B 1 136 ? -7.867 11.633 -3.195 1 98.31 136 ALA B N 1
ATOM 2593 C CA . ALA B 1 136 ? -8.961 11.531 -4.152 1 98.31 136 ALA B CA 1
ATOM 2594 C C . ALA B 1 136 ? -8.766 12.492 -5.324 1 98.31 136 ALA B C 1
ATOM 2596 O O . ALA B 1 136 ? -8.32 13.625 -5.137 1 98.31 136 ALA B O 1
ATOM 2597 N N . ILE B 1 137 ? -9.172 12.07 -6.516 1 98.19 137 ILE B N 1
ATOM 2598 C CA . ILE B 1 137 ? -8.875 12.836 -7.723 1 98.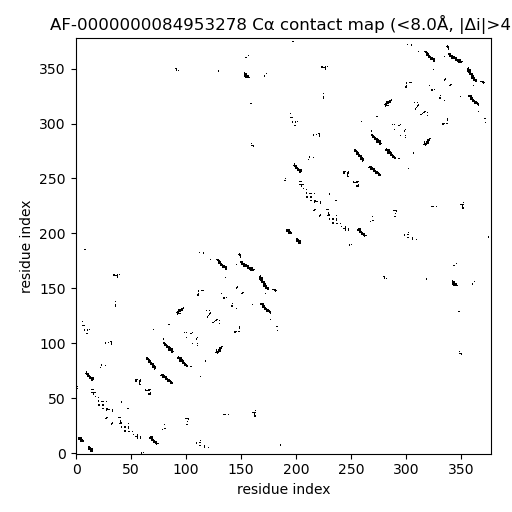19 137 ILE B CA 1
ATOM 2599 C C . ILE B 1 137 ? -9.648 14.148 -7.703 1 98.19 137 ILE B C 1
ATOM 2601 O O . ILE B 1 137 ? -9.258 15.117 -8.359 1 98.19 137 ILE B O 1
ATOM 2605 N N . GLU B 1 138 ? -10.727 14.242 -6.922 1 97.56 138 GLU B N 1
ATOM 2606 C CA . GLU B 1 138 ? -11.539 15.453 -6.863 1 97.56 138 GLU B CA 1
ATOM 2607 C C . GLU B 1 138 ? -11.078 16.375 -5.73 1 97.56 138 GLU B C 1
ATOM 2609 O O . GLU B 1 138 ? -11.602 17.469 -5.574 1 97.56 138 GLU B O 1
ATOM 2614 N N . ASN B 1 139 ? -10.156 15.891 -4.922 1 97.12 139 ASN B N 1
ATOM 2615 C CA . ASN B 1 139 ? -9.648 16.703 -3.82 1 97.12 139 ASN B CA 1
ATOM 2616 C C . ASN B 1 139 ? -8.594 17.703 -4.297 1 97.12 139 ASN B C 1
ATOM 2618 O O . ASN B 1 139 ? -7.41 17.547 -3.988 1 97.12 139 ASN B O 1
ATOM 2622 N N . ILE B 1 140 ? -9.055 18.734 -4.906 1 97.44 140 ILE B N 1
ATOM 2623 C CA . ILE B 1 140 ? -8.203 19.703 -5.586 1 97.44 140 ILE B CA 1
ATOM 2624 C C . ILE B 1 140 ? -7.262 20.359 -4.574 1 97.44 140 ILE B C 1
ATOM 2626 O O . ILE B 1 140 ? -6.102 20.625 -4.887 1 97.44 140 ILE B O 1
ATOM 2630 N N . GLY B 1 141 ? -7.766 20.656 -3.352 1 96.81 141 GLY B N 1
ATOM 2631 C CA . GLY B 1 141 ? -6.926 21.234 -2.312 1 96.81 141 GLY B CA 1
ATOM 2632 C C . GLY B 1 141 ? -5.711 20.375 -1.989 1 96.81 141 GLY B C 1
ATOM 2633 O O . GLY B 1 141 ? -4.59 20.875 -1.938 1 96.81 141 GLY B O 1
ATOM 2634 N N . SER B 1 142 ? -5.918 19.125 -1.8 1 97.75 142 SER B N 1
ATOM 2635 C CA . SER B 1 142 ? -4.816 18.219 -1.49 1 97.75 142 SER B CA 1
ATOM 2636 C C . SER B 1 142 ? -3.875 18.062 -2.68 1 97.75 142 SER B C 1
ATOM 2638 O O . SER B 1 142 ? -2.656 18 -2.508 1 97.75 142 SER B O 1
ATOM 2640 N N . ILE B 1 143 ? -4.426 18.016 -3.877 1 98.44 143 ILE B N 1
ATOM 2641 C CA . ILE B 1 143 ? -3.625 17.938 -5.094 1 98.44 143 ILE B CA 1
ATOM 2642 C C . ILE B 1 143 ? -2.645 19.109 -5.141 1 98.44 143 ILE B C 1
ATOM 2644 O O . ILE B 1 143 ? -1.442 18.922 -5.332 1 98.44 143 ILE B O 1
ATOM 2648 N N . LYS B 1 144 ? -3.135 20.281 -4.91 1 98 144 LYS B N 1
ATOM 2649 C CA . LYS B 1 144 ? -2.309 21.484 -4.961 1 98 144 LYS B CA 1
ATOM 2650 C C . LYS B 1 144 ? -1.207 21.438 -3.906 1 98 144 LYS B C 1
ATOM 2652 O O . LYS B 1 144 ? -0.064 21.812 -4.18 1 98 144 LYS B O 1
ATOM 2657 N N . VAL B 1 145 ? -1.508 20.984 -2.697 1 98 145 VAL B N 1
ATOM 2658 C CA . VAL B 1 145 ? -0.534 20.891 -1.613 1 98 145 VAL B CA 1
ATOM 2659 C C . VAL B 1 145 ? 0.586 19.938 -2 1 98 145 VAL B C 1
ATOM 2661 O O . VAL B 1 145 ? 1.768 20.266 -1.894 1 98 145 VAL B O 1
ATOM 2664 N N . LEU B 1 146 ? 0.222 18.734 -2.473 1 98.19 146 LEU B N 1
ATOM 2665 C CA . LEU B 1 146 ? 1.198 17.703 -2.814 1 98.19 146 LEU B CA 1
ATOM 2666 C C . LEU B 1 146 ? 2.123 18.172 -3.93 1 98.19 146 LEU B C 1
ATOM 2668 O O . LEU B 1 146 ? 3.336 17.969 -3.865 1 98.19 146 LEU B O 1
ATOM 2672 N N . GLU B 1 147 ? 1.557 18.812 -4.863 1 97.44 147 GLU B N 1
ATOM 2673 C CA . GLU B 1 147 ? 2.359 19.328 -5.973 1 97.44 147 GLU B CA 1
ATOM 2674 C C . GLU B 1 147 ? 3.229 20.5 -5.535 1 97.44 147 GLU B C 1
ATOM 2676 O O . GLU B 1 147 ? 4.375 20.625 -5.973 1 97.44 147 GLU B O 1
ATOM 2681 N N . LYS B 1 148 ? 2.74 21.328 -4.703 1 96.75 148 LYS B N 1
ATOM 2682 C CA . LYS B 1 148 ? 3.469 22.516 -4.238 1 96.75 148 LYS B CA 1
ATOM 2683 C C . LYS B 1 148 ? 4.723 22.109 -3.469 1 96.75 148 LYS B C 1
ATOM 2685 O O . LYS B 1 148 ? 5.738 22.812 -3.518 1 96.75 148 LYS B O 1
ATOM 2690 N N . VAL B 1 149 ? 4.684 21.016 -2.766 1 96.75 149 VAL B N 1
ATOM 2691 C CA . VAL B 1 149 ? 5.84 20.641 -1.96 1 96.75 149 VAL B CA 1
ATOM 2692 C C . VAL B 1 149 ? 6.832 19.844 -2.812 1 96.75 149 VAL B C 1
ATOM 2694 O O . VAL B 1 149 ? 7.879 19.422 -2.324 1 96.75 149 VAL B O 1
ATOM 2697 N N . GLY B 1 150 ? 6.473 19.562 -4.035 1 97.06 150 GLY B N 1
ATOM 2698 C CA . GLY B 1 150 ? 7.422 18.953 -4.961 1 97.06 150 GLY B CA 1
ATOM 2699 C C . GLY B 1 150 ? 7.152 17.484 -5.23 1 97.06 150 GLY B C 1
ATOM 2700 O O . GLY B 1 150 ? 7.945 16.812 -5.891 1 97.06 150 GLY B O 1
ATOM 2701 N N . MET B 1 151 ? 6.055 16.984 -4.773 1 98.38 151 MET B N 1
ATOM 2702 C CA . MET B 1 151 ? 5.758 15.578 -5.059 1 98.38 151 MET B CA 1
ATOM 2703 C C . MET B 1 151 ? 5.332 15.406 -6.516 1 98.38 151 MET B C 1
ATOM 2705 O O . MET B 1 151 ? 4.703 16.297 -7.094 1 98.38 151 MET B O 1
ATOM 2709 N N . THR B 1 152 ? 5.633 14.227 -7.031 1 98.38 152 THR B N 1
ATOM 2710 C CA . THR B 1 152 ? 5.301 13.867 -8.406 1 98.38 152 THR B CA 1
ATOM 2711 C C . THR B 1 152 ? 4.117 12.906 -8.445 1 98.38 152 THR B C 1
ATOM 2713 O O . THR B 1 152 ? 4.047 11.969 -7.645 1 98.38 152 THR B O 1
ATOM 2716 N N . ARG B 1 153 ? 3.15 13.195 -9.305 1 98.75 153 ARG B N 1
ATOM 2717 C CA . ARG B 1 153 ? 2.066 12.25 -9.523 1 98.75 153 ARG B CA 1
ATOM 2718 C C . ARG B 1 153 ? 2.561 11.023 -10.281 1 98.75 153 ARG B C 1
ATOM 2720 O O . ARG B 1 153 ? 2.934 11.117 -11.453 1 98.75 153 ARG B O 1
ATOM 2727 N N . GLU B 1 154 ? 2.486 9.914 -9.633 1 98.88 154 GLU B N 1
ATOM 2728 C CA . GLU B 1 154 ? 3.094 8.727 -10.211 1 98.88 154 GLU B CA 1
ATOM 2729 C C . GLU B 1 154 ? 2.027 7.746 -10.695 1 98.88 154 GLU B C 1
ATOM 2731 O O . GLU B 1 154 ? 2.346 6.742 -11.344 1 98.88 154 GLU B O 1
ATOM 2736 N N . GLY B 1 155 ? 0.785 8.039 -10.328 1 98.81 155 GLY B N 1
ATOM 2737 C CA . GLY B 1 155 ? -0.234 7.09 -10.75 1 98.81 155 GLY B CA 1
ATOM 2738 C C . GLY B 1 155 ? -1.646 7.621 -10.586 1 98.81 155 GLY B C 1
ATOM 2739 O O . GLY B 1 155 ? -1.859 8.641 -9.93 1 98.81 155 GLY B O 1
ATOM 2740 N N . HIS B 1 156 ? -2.52 7.027 -11.219 1 98.88 156 HIS B N 1
ATOM 2741 C CA . HIS B 1 156 ? -3.969 7.184 -11.141 1 98.88 156 HIS B CA 1
ATOM 2742 C C . HIS B 1 156 ? -4.656 5.84 -10.914 1 98.88 156 HIS B C 1
ATOM 2744 O O . HIS B 1 156 ? -4.852 5.074 -11.859 1 98.88 156 HIS B O 1
ATOM 2750 N N . ALA B 1 157 ? -5 5.574 -9.664 1 98.81 157 ALA B N 1
ATOM 2751 C CA . ALA B 1 157 ? -5.594 4.297 -9.281 1 98.81 157 ALA B CA 1
ATOM 2752 C C . ALA B 1 157 ? -7.117 4.363 -9.328 1 98.81 157 ALA B C 1
ATOM 2754 O O . ALA B 1 157 ? -7.73 5.184 -8.633 1 98.81 157 ALA B O 1
ATOM 2755 N N . ARG B 1 158 ? -7.676 3.492 -10.039 1 98.75 158 ARG B N 1
ATOM 2756 C CA . ARG B 1 158 ? -9.125 3.52 -10.234 1 98.75 158 ARG B CA 1
ATOM 2757 C C . ARG B 1 158 ? -9.844 2.902 -9.039 1 98.75 158 ARG B C 1
ATOM 2759 O O . ARG B 1 158 ? -9.469 1.822 -8.57 1 98.75 158 ARG B O 1
ATOM 2766 N N . GLN B 1 159 ? -10.82 3.594 -8.562 1 98.69 159 GLN B N 1
ATOM 2767 C CA . GLN B 1 159 ? -11.828 3.127 -7.617 1 98.69 159 GLN B CA 1
ATOM 2768 C C . GLN B 1 159 ? -11.18 2.467 -6.402 1 98.69 159 GLN B C 1
ATOM 2770 O O . GLN B 1 159 ? -11.562 1.359 -6.016 1 98.69 159 GLN B O 1
ATOM 2775 N N . THR B 1 160 ? -10.234 3.084 -5.785 1 98.25 160 THR B N 1
ATOM 2776 C CA . THR B 1 160 ? -9.531 2.543 -4.629 1 98.25 160 THR B CA 1
ATOM 2777 C C . THR B 1 160 ? -10.148 3.047 -3.33 1 98.25 160 THR B C 1
ATOM 2779 O O . THR B 1 160 ? -9.914 2.479 -2.262 1 98.25 160 THR B O 1
ATOM 2782 N N . LEU B 1 161 ? -10.914 4.105 -3.381 1 97.62 161 LEU B N 1
ATOM 2783 C CA . LEU B 1 161 ? -11.398 4.75 -2.168 1 97.62 161 LEU B CA 1
ATOM 2784 C C . LEU B 1 161 ? -12.906 4.555 -2.014 1 97.62 161 LEU B C 1
ATOM 2786 O O . LEU B 1 161 ? -13.688 5.078 -2.807 1 97.62 161 LEU B O 1
ATOM 2790 N N . PRO B 1 162 ? -13.305 3.852 -1.019 1 97.12 162 PRO B N 1
ATOM 2791 C CA . PRO B 1 162 ? -14.734 3.711 -0.739 1 97.12 162 PRO B CA 1
ATOM 2792 C C . PRO B 1 162 ? -15.297 4.887 0.05 1 97.12 162 PRO B C 1
ATOM 2794 O O . PRO B 1 162 ? -15.461 4.801 1.271 1 97.12 162 PRO B O 1
ATOM 2797 N N . LEU B 1 163 ? -15.672 5.914 -0.66 1 96 163 LEU B N 1
ATOM 2798 C CA . LEU B 1 163 ? -16.203 7.117 -0.037 1 96 163 LEU B CA 1
ATOM 2799 C C . LEU B 1 163 ? -17.719 7.02 0.124 1 96 163 LEU B C 1
ATOM 2801 O O . LEU B 1 163 ? -18.344 6.074 -0.371 1 96 163 LEU B O 1
ATOM 2805 N N . LYS B 1 164 ? -18.266 7.992 0.881 1 90.62 164 LYS B N 1
ATOM 2806 C CA . LYS B 1 164 ? -19.719 8.047 1.062 1 90.62 164 LYS B CA 1
ATOM 2807 C C . LYS B 1 164 ? -20.438 8.18 -0.278 1 90.62 164 LYS B C 1
ATOM 2809 O O . LYS B 1 164 ? -21.531 7.637 -0.463 1 90.62 164 LYS B O 1
ATOM 2814 N N . SER B 1 165 ? -19.844 8.859 -1.229 1 92.25 165 SER B N 1
ATOM 2815 C CA . SER B 1 165 ? -20.438 9.117 -2.539 1 92.25 165 SER B CA 1
ATOM 2816 C C . SER B 1 165 ? -20.234 7.934 -3.477 1 92.25 165 SER B C 1
ATOM 2818 O O . SER B 1 165 ? -20.766 7.926 -4.59 1 92.25 165 SER B O 1
ATOM 2820 N N . GLY B 1 166 ? -19.516 6.902 -3.025 1 95.81 166 GLY B N 1
ATOM 2821 C CA . GLY B 1 166 ? -19.156 5.766 -3.861 1 95.81 166 GLY B CA 1
ATOM 2822 C C . GLY B 1 166 ? -17.672 5.613 -4.059 1 95.81 166 GLY B C 1
ATOM 2823 O O . GLY B 1 166 ? -16.875 6.297 -3.406 1 95.81 166 GLY B O 1
ATOM 2824 N N . TRP B 1 167 ? -17.328 4.711 -4.977 1 97.62 167 TRP B N 1
ATOM 2825 C CA . TRP B 1 167 ? -15.914 4.473 -5.242 1 97.62 167 TRP B CA 1
ATOM 2826 C C . TRP B 1 167 ? -15.281 5.672 -5.934 1 97.62 167 TRP B C 1
ATOM 2828 O O . TRP B 1 167 ? -15.797 6.164 -6.941 1 97.62 167 TRP B O 1
ATOM 2838 N N . SER B 1 168 ? -14.195 6.109 -5.391 1 98.31 168 SER B N 1
ATOM 2839 C CA . SER B 1 168 ? -13.445 7.211 -5.992 1 98.31 168 SER B CA 1
ATOM 2840 C C . SER B 1 168 ? -12.055 6.762 -6.438 1 98.31 168 SER B C 1
ATOM 2842 O O . SER B 1 168 ? -11.438 5.918 -5.789 1 98.31 168 SER B O 1
ATOM 2844 N N . ASP B 1 169 ? -11.641 7.391 -7.535 1 98.69 169 ASP B N 1
ATOM 2845 C CA . ASP B 1 169 ? -10.25 7.215 -7.957 1 98.69 169 ASP B CA 1
ATOM 2846 C C . ASP B 1 169 ? -9.297 7.996 -7.055 1 98.69 169 ASP B C 1
ATOM 2848 O O . ASP B 1 169 ? -9.727 8.898 -6.332 1 98.69 169 ASP B O 1
ATOM 2852 N N . ASN B 1 170 ? -8.055 7.516 -7.066 1 98.62 170 ASN B N 1
ATOM 2853 C CA . ASN B 1 170 ? -7.004 8.109 -6.238 1 98.62 170 ASN B CA 1
ATOM 2854 C C . ASN B 1 170 ? -5.754 8.414 -7.055 1 98.62 170 ASN B C 1
ATOM 2856 O O . ASN B 1 170 ? -5.289 7.578 -7.832 1 98.62 170 ASN B O 1
ATOM 2860 N N . TYR B 1 171 ? -5.277 9.633 -6.949 1 98.88 171 TYR B N 1
ATOM 2861 C CA . TYR B 1 171 ? -3.934 9.906 -7.449 1 98.88 171 TYR B CA 1
ATOM 2862 C C . TYR B 1 171 ? -2.877 9.43 -6.461 1 98.88 171 TYR B C 1
ATOM 2864 O O . TYR B 1 171 ? -3.062 9.531 -5.246 1 98.88 171 TYR B O 1
ATOM 2872 N N . GLU B 1 172 ? -1.829 8.898 -7 1 98.81 172 GLU B N 1
ATOM 2873 C CA . GLU B 1 172 ? -0.678 8.469 -6.211 1 98.81 172 GLU B CA 1
ATOM 2874 C C . GLU B 1 172 ? 0.507 9.406 -6.41 1 98.81 172 GLU B C 1
ATOM 2876 O O . GLU B 1 172 ? 0.953 9.625 -7.539 1 98.81 172 GLU B O 1
ATOM 2881 N N . TYR B 1 173 ? 0.986 9.992 -5.312 1 98.88 173 TYR B N 1
ATOM 2882 C CA . TYR B 1 173 ? 2.121 10.906 -5.336 1 98.88 173 TYR B CA 1
ATOM 2883 C C . TYR B 1 173 ? 3.299 10.336 -4.559 1 98.88 173 TYR B C 1
ATOM 2885 O O . TYR B 1 173 ? 3.115 9.5 -3.668 1 98.88 173 TYR B O 1
ATOM 2893 N N . ALA B 1 174 ? 4.488 10.812 -4.969 1 98.88 174 ALA B N 1
ATOM 2894 C CA . ALA B 1 174 ? 5.664 10.492 -4.164 1 98.88 174 ALA B CA 1
ATOM 2895 C C . ALA B 1 174 ? 6.773 11.516 -4.379 1 98.88 174 ALA B C 1
ATOM 2897 O O . ALA B 1 174 ? 6.715 12.32 -5.316 1 98.88 174 ALA B O 1
ATOM 2898 N N . ILE B 1 175 ? 7.719 11.477 -3.48 1 98.75 175 ILE B N 1
ATOM 2899 C CA . ILE B 1 175 ? 8.938 12.281 -3.572 1 98.75 175 ILE B CA 1
ATOM 2900 C C . ILE B 1 175 ? 10.117 11.484 -3.027 1 98.75 175 ILE B C 1
ATOM 2902 O O . ILE B 1 175 ? 10 10.797 -2.008 1 98.75 175 ILE B O 1
ATOM 2906 N N . LEU B 1 176 ? 11.219 11.531 -3.777 1 98.69 176 LEU B N 1
ATOM 2907 C CA . LEU B 1 176 ? 12.453 10.852 -3.385 1 98.69 176 LEU B CA 1
ATOM 2908 C C . LEU B 1 176 ? 13.383 11.805 -2.639 1 98.69 176 LEU B C 1
ATOM 2910 O O . LEU B 1 176 ? 13.312 13.016 -2.82 1 98.69 176 LEU B O 1
ATOM 2914 N N . GLU B 1 177 ? 14.258 11.234 -1.87 1 97.56 177 GLU B N 1
ATOM 2915 C CA . GLU B 1 177 ? 15.25 12.016 -1.137 1 97.56 177 GLU B CA 1
ATOM 2916 C C . GLU B 1 177 ? 16.094 12.859 -2.084 1 97.56 177 GLU B C 1
ATOM 2918 O O . GLU B 1 177 ? 16.594 13.922 -1.707 1 97.56 177 GLU B O 1
ATOM 2923 N N . THR B 1 178 ? 16.203 12.469 -3.326 1 97 178 THR B N 1
ATOM 2924 C CA . THR B 1 178 ? 17.078 13.133 -4.289 1 97 178 THR B CA 1
ATOM 2925 C C . THR B 1 178 ? 16.312 14.188 -5.078 1 97 178 THR B C 1
ATOM 2927 O O . THR B 1 178 ? 16.906 14.961 -5.828 1 97 178 THR B O 1
ATOM 2930 N N . ASP B 1 179 ? 15.039 14.188 -4.906 1 96.75 179 ASP B N 1
ATOM 2931 C CA . ASP B 1 179 ? 14.227 15.125 -5.68 1 96.75 179 ASP B CA 1
ATOM 2932 C C . ASP B 1 179 ? 14.406 16.562 -5.176 1 96.75 179 ASP B C 1
ATOM 2934 O O . ASP B 1 179 ? 14.727 16.766 -4.004 1 96.75 179 ASP B O 1
ATOM 2938 N N . GLU B 1 180 ? 14.133 17.531 -6.066 1 88.62 180 GLU B N 1
ATOM 2939 C CA . GLU B 1 180 ? 14.125 18.922 -5.648 1 88.62 180 GLU B CA 1
ATOM 2940 C C . GLU B 1 180 ? 12.938 19.219 -4.734 1 88.62 180 GLU B C 1
ATOM 2942 O O . GLU B 1 180 ? 11.805 18.828 -5.023 1 88.62 180 GLU B O 1
ATOM 2947 N N . ARG B 1 181 ? 13.414 19.781 -3.607 1 84.12 181 ARG B N 1
ATOM 2948 C CA . ARG B 1 181 ? 12.383 20.203 -2.666 1 84.12 181 ARG B CA 1
ATOM 2949 C C . ARG B 1 181 ? 11.977 21.656 -2.912 1 84.12 181 ARG B C 1
ATOM 2951 O O . ARG B 1 181 ? 12.797 22.469 -3.34 1 84.12 181 ARG B O 1
ATOM 2958 N N . LYS B 1 182 ? 10.742 21.844 -2.988 1 73 182 LYS B N 1
ATOM 2959 C CA . LYS B 1 182 ? 10.344 23.234 -3.045 1 73 182 LYS B CA 1
ATOM 2960 C C . LYS B 1 182 ? 10.172 23.828 -1.644 1 73 182 LYS B C 1
ATOM 2962 O O . LYS B 1 182 ? 9.195 23.516 -0.957 1 73 182 LYS B O 1
ATOM 2967 N N . THR B 1 183 ? 11.297 23.656 -0.905 1 60.84 183 THR B N 1
ATOM 2968 C CA . THR B 1 183 ? 11.312 24.078 0.492 1 60.84 183 THR B CA 1
ATOM 2969 C C . THR B 1 183 ? 10.852 25.516 0.63 1 60.84 183 THR B C 1
ATOM 2971 O O . THR B 1 183 ? 11.117 26.344 -0.245 1 60.84 183 THR B O 1
ATOM 2974 N N . SER B 1 184 ? 9.688 25.734 1.138 1 50.62 184 SER B N 1
ATOM 2975 C CA . SER B 1 184 ? 9.336 27.109 1.489 1 50.62 184 SER B CA 1
ATOM 2976 C C . SER B 1 184 ? 10.516 27.828 2.137 1 50.62 184 SER B C 1
ATOM 2978 O O . SER B 1 184 ? 11.273 27.234 2.898 1 50.62 184 SER B O 1
ATOM 2980 N N . LYS B 1 185 ? 11.234 28.75 1.479 1 44 185 LYS B N 1
ATOM 2981 C CA . LYS B 1 185 ? 12.242 29.609 2.088 1 44 185 LYS B CA 1
ATOM 2982 C C . LYS B 1 185 ? 11.938 29.859 3.562 1 44 185 LYS B C 1
ATOM 2984 O O . LYS B 1 185 ? 10.867 30.375 3.902 1 44 185 LYS B O 1
ATOM 2989 N N . LEU B 1 186 ? 12.195 29 4.477 1 42.91 186 LEU B N 1
ATOM 2990 C CA . LEU B 1 186 ? 12.352 29.594 5.801 1 42.91 186 LEU B CA 1
ATOM 2991 C C . LEU B 1 186 ? 13.062 30.938 5.711 1 42.91 186 LEU B C 1
ATOM 2993 O O . LEU B 1 186 ? 14.188 31.016 5.215 1 42.91 186 LEU B O 1
ATOM 2997 N N . LYS B 1 187 ? 12.414 32.031 5.582 1 34.69 187 LYS B N 1
ATOM 2998 C CA . LYS B 1 187 ? 13.008 33.344 5.773 1 34.69 187 LYS B CA 1
ATOM 2999 C C . LYS B 1 187 ? 13.852 33.375 7.043 1 34.69 187 LYS B C 1
ATOM 3001 O O . LYS B 1 187 ? 13.32 33.312 8.148 1 34.69 187 LYS B O 1
ATOM 3006 N N . ALA B 1 188 ? 14.953 32.719 7.18 1 31.62 188 ALA B N 1
ATOM 3007 C CA . ALA B 1 188 ? 15.883 33.281 8.164 1 31.62 188 ALA B CA 1
ATOM 3008 C C . ALA B 1 188 ? 16.047 34.781 7.984 1 31.62 188 ALA B C 1
ATOM 3010 O O . ALA B 1 188 ? 16.625 35.219 6.992 1 31.62 188 ALA B O 1
ATOM 3011 N N . ASN B 1 189 ? 15 35.531 8.148 1 25.03 189 ASN B N 1
ATOM 3012 C CA . ASN B 1 189 ? 15.523 36.812 8.633 1 25.03 189 ASN B CA 1
ATOM 3013 C C . ASN B 1 189 ? 16.312 36.625 9.922 1 25.03 189 ASN B C 1
ATOM 3015 O O . ASN B 1 189 ? 15.93 35.875 10.797 1 25.03 189 ASN B O 1
#

Organism: Flavobacterium frigoris (strain PS1) (NCBI:txid1086011)

Foldseek 3Di:
DPWDWFDAPWKIKTFDDPVCLVVVLVQLQDPVQCQFPQVHRDPDSVSSCVVCVVQNVLCPDPDRFKTKIFIATPVPRDGFWIKIWGHDDPVQQEIEIDITGHPVCAPVCSLLQVVLRVVCCSCPVVVGFKYKYKTFPPPVSVVCSCVLQPKDFDDKAFQPGQGPVGGTIMTMIMDGSPGDTNRPPRPPD/DPWDWFDAPWKIKTFDDPVCLVVVLVQLQDPVQCQFPQLHRAPDSVSSCVVCVVQNVLCPDPDRFKTKIFIATPVPRDGFWIKIWGHDDPVQQEIEIDITGHPVCAPVCSLLQVVLRVVCCSCPVVVGFKYKYKTFPPPVSVVCSCVLQPKDFDDKAFQPGQGPVGGTIMTMIMDGSPGDTNRPPRPPD

Secondary structure (DSSP, 8-state):
----EEE-SSEEEEE--GGGHHHHHHHHT-HHHHTT-SS---SSHHHHHHHHHHHHHHHTSSS-SEEEEEEEETTT--EEEEEEEEE--TTTTEEEEEEEE-GGGTTSSHHHHHHHHHHHIIIIIS--SEEEEEEETT-HHHHHHHHHTT-EEEEEEEEEEEETTEEEEEEEEEEETTSPP--------/----EEE-SSEEEEE--GGGHHHHHHHHT-HHHHTT-SS---SSHHHHHHHHHHHHHHHTSSS-SEEEEEEEETTT--EEEEEEEEE--GGGTEEEEEEEE-GGGTTSSHHHHHHHHHHHIIIIIS--SEEEEEEETT-HHHHHHHHHTT-EEEEEEEEEEEETTEEEEEEEEEEETTSPP--------

Radius of gyration: 22.85 Å; Cα contacts (8 Å, |Δi|>4): 701; chains: 2; bounding box: 42×71×51 Å

pLDDT: mean 94.66, std 11.85, range [25.03, 98.94]

Solvent-accessible surface area (backbone atoms only — not comparable to full-atom values): 20808 Å² total; per-residue (Å²): 125,90,80,60,73,47,77,58,97,57,36,35,35,31,63,53,52,80,87,43,48,65,62,51,38,56,48,48,57,34,64,79,66,34,63,85,36,71,85,55,67,56,90,44,67,66,52,39,48,65,60,47,48,62,43,39,54,34,54,66,40,92,79,61,47,41,43,40,27,33,34,21,37,56,93,78,64,44,80,46,34,41,38,38,42,36,50,54,58,76,81,55,31,29,32,38,46,51,74,50,56,41,74,93,55,59,95,67,56,53,66,42,53,52,48,49,51,48,52,48,45,39,41,70,74,66,58,31,51,36,42,30,36,70,43,47,71,82,41,56,70,58,51,51,35,45,47,60,45,42,34,43,79,33,29,54,39,74,58,62,40,59,31,92,94,40,70,32,40,28,34,32,32,32,40,46,65,84,50,72,66,48,66,72,76,72,74,78,118,124,91,81,60,72,47,76,60,98,56,37,35,36,31,64,53,53,80,87,42,48,66,64,50,37,56,49,49,58,34,65,79,66,34,63,84,35,71,84,55,68,56,91,44,66,66,52,40,47,65,60,45,49,61,44,38,54,35,54,64,39,91,80,61,46,41,43,40,28,32,32,21,36,55,93,77,62,44,80,46,33,42,34,37,41,37,50,54,58,76,82,55,31,30,32,39,47,51,72,49,58,39,75,92,55,59,95,69,55,52,67,40,54,52,50,48,51,49,51,46,44,39,40,71,72,66,58,31,50,35,42,31,35,68,43,46,69,81,40,56,70,58,52,51,35,47,46,59,47,41,34,42,79,34,28,54,41,74,57,61,40,58,32,91,93,39,69,31,39,28,36,32,32,33,40,46,64,83,50,72,66,49,65,72,76,74,74,78,119

Nearest PDB structures (foldseek):
  3wr7-assembly1_A-3  TM=9.068E-01  e=1.160E-15  Escherichia coli LY180
  6vfn-assembly1_A  TM=9.006E-01  e=5.244E-15  Bacillus thuringiensis
  5ix3-assembly1_A  TM=8.582E-01  e=2.626E-15  Staphylococcus aureus
  5wif-assembly1_B  TM=8.526E-01  e=3.456E-14  Yersinia pestis
  5wif-assembly1_C  TM=8.348E-01  e=3.246E-14  Yersinia pestis

Sequence (378 aa):
MKTIELFSERLKLRLIESSDLNAIHALHSLLETDKYNTLGIPDDIKATKKIITPQITANQQQDIVNYTFAIEELNTGTFIGLLGFNLGSKKYNNAEVYYKLNIDYWGKGYATEALNLILDFGFYNLKLHRIAAGCAIENIGSIKVLEKVGMTREGHARQTLPLKSGWSDNYEYAILETDERKTSKLKANMKTIELFSERLKLRLIESSDLNAIHALHSLLETDKYNTLGIPDDIKATKKIITPQITANQQQDIVNYTFAIEELNTGTFIGLLGFNLGSKKYNNAEVYYKLNIDYWGKGYATEALNLILDFGFYNLKLHRIAAGCAIENIGSIKVLEKVGMTREGHARQTLPLKSGWSDNYEYAILETDERKTSKLKAN